Protein AF-A0A7D9LNY7-F1 (afdb_monomer)

Sequence (182 aa):
DESDDEINILSQSRLPKNRNQSEPPRHIIRSNEDKRRNYSAPRKQQADNDRNNNNNCFNERAQDSRRSPRVGQSRVAILGDSMLKQINARRIQQGMKHKIVVKTFPGAGIKKMNHYVKPTLLKAPNKLILHVGTNDLQGMTPDELLTHVQKLGESITRENGNIELVLSEIITRNDDKTLADK

Structure (mmCIF, N/CA/C/O backbone):
data_AF-A0A7D9LNY7-F1
#
_entry.id   AF-A0A7D9LNY7-F1
#
loop_
_atom_site.group_PDB
_atom_site.id
_atom_site.type_symbol
_atom_site.label_atom_id
_atom_site.label_alt_id
_atom_site.label_comp_id
_atom_site.label_asym_id
_atom_site.label_entity_id
_atom_site.label_seq_id
_atom_site.pdbx_PDB_ins_code
_atom_site.Cartn_x
_atom_site.Cartn_y
_atom_site.Cartn_z
_atom_site.occupancy
_atom_site.B_iso_or_equiv
_atom_site.auth_seq_id
_atom_site.auth_comp_id
_atom_site.auth_asym_id
_atom_site.auth_atom_id
_atom_site.pdbx_PDB_model_num
ATOM 1 N N . ASP A 1 1 ? 50.193 21.346 -34.697 1.00 37.47 1 ASP A N 1
ATOM 2 C CA . ASP A 1 1 ? 49.745 22.688 -35.098 1.00 37.47 1 ASP A CA 1
ATOM 3 C C . ASP A 1 1 ? 48.363 22.470 -35.705 1.00 37.47 1 ASP A C 1
ATOM 5 O O . ASP A 1 1 ? 48.270 21.930 -36.799 1.00 37.47 1 ASP A O 1
ATOM 9 N N . GLU A 1 2 ? 47.335 22.381 -34.856 1.00 41.22 2 GLU A N 1
ATOM 10 C CA . GLU A 1 2 ? 46.563 23.530 -34.320 1.00 41.22 2 GLU A CA 1
ATOM 11 C C . GLU A 1 2 ? 45.516 23.995 -35.360 1.00 41.22 2 GLU A C 1
ATOM 13 O O . GLU A 1 2 ? 45.887 24.302 -36.488 1.00 41.22 2 GLU A O 1
ATOM 18 N N . SER A 1 3 ? 44.201 24.023 -35.099 1.00 43.44 3 SER A N 1
ATOM 19 C CA . SER A 1 3 ? 43.433 23.734 -33.868 1.00 43.44 3 SER A CA 1
ATOM 20 C C . SER A 1 3 ? 41.992 23.307 -34.197 1.00 43.44 3 SER A C 1
ATOM 22 O O . SER A 1 3 ? 41.520 23.520 -35.315 1.00 43.44 3 SER A O 1
ATOM 24 N N . ASP A 1 4 ? 41.284 22.757 -33.208 1.00 46.44 4 ASP A N 1
ATOM 25 C CA . ASP A 1 4 ? 39.815 22.724 -33.170 1.00 46.44 4 ASP A CA 1
ATOM 26 C C . ASP A 1 4 ? 39.225 24.152 -33.103 1.00 46.44 4 ASP A C 1
ATOM 28 O O . ASP A 1 4 ? 39.915 25.063 -32.648 1.00 46.44 4 ASP A O 1
ATOM 32 N N . ASP A 1 5 ? 37.971 24.352 -33.544 1.00 49.88 5 ASP A N 1
ATOM 33 C CA . ASP A 1 5 ? 36.926 25.054 -32.763 1.00 49.88 5 ASP A CA 1
ATOM 34 C C . ASP A 1 5 ? 35.582 25.238 -33.514 1.00 49.88 5 ASP A C 1
ATOM 36 O O . ASP A 1 5 ? 35.454 25.148 -34.733 1.00 49.88 5 ASP A O 1
ATOM 40 N N . GLU A 1 6 ? 34.546 25.450 -32.710 1.00 41.78 6 GLU A N 1
ATOM 41 C CA . GLU A 1 6 ? 33.139 2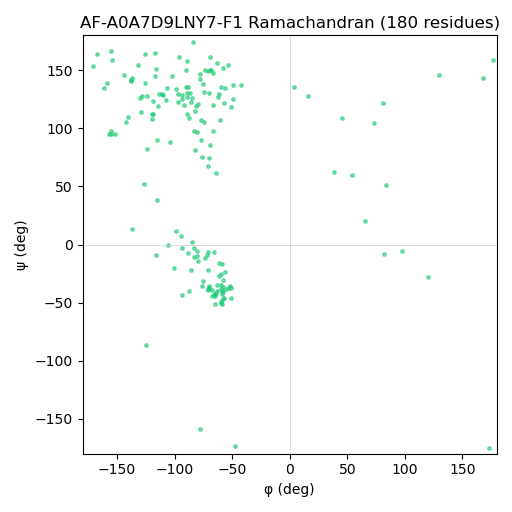5.094 -32.878 1.00 41.78 6 GLU A CA 1
ATOM 42 C C . GLU A 1 6 ? 32.163 26.090 -33.583 1.00 41.78 6 GLU A C 1
ATOM 44 O O . GLU A 1 6 ? 32.297 27.308 -33.530 1.00 41.78 6 GLU A O 1
ATOM 49 N N . ILE A 1 7 ? 31.054 25.513 -34.091 1.00 39.22 7 ILE A N 1
ATOM 50 C CA . ILE A 1 7 ? 29.633 25.957 -33.950 1.00 39.22 7 ILE A CA 1
ATOM 51 C C . ILE A 1 7 ? 29.079 27.201 -34.714 1.00 39.22 7 ILE A C 1
ATOM 53 O O . ILE A 1 7 ? 29.156 28.354 -34.309 1.00 39.22 7 ILE A O 1
ATOM 57 N N . ASN A 1 8 ? 28.305 26.881 -35.767 1.00 37.38 8 ASN A N 1
ATOM 58 C CA . ASN A 1 8 ? 26.858 27.158 -35.948 1.00 37.38 8 ASN A CA 1
ATOM 59 C C . ASN A 1 8 ? 26.254 28.553 -35.618 1.00 37.38 8 ASN A C 1
ATOM 61 O O . ASN A 1 8 ? 25.914 28.827 -34.468 1.00 37.38 8 ASN A O 1
ATOM 65 N N . ILE A 1 9 ? 25.859 29.310 -36.659 1.00 33.88 9 ILE A N 1
ATOM 66 C CA . ILE A 1 9 ? 24.715 30.251 -36.608 1.00 33.88 9 ILE A CA 1
ATOM 67 C C . ILE A 1 9 ? 23.934 30.241 -37.940 1.00 33.88 9 ILE A C 1
ATOM 69 O O . ILE A 1 9 ? 24.351 30.882 -38.904 1.00 33.88 9 ILE A O 1
ATOM 73 N N . LEU A 1 10 ? 22.746 29.616 -37.989 1.00 35.31 10 LEU A N 1
ATOM 74 C CA . LEU A 1 10 ? 21.728 29.963 -38.999 1.00 35.31 10 LEU A CA 1
ATOM 75 C C . LEU A 1 10 ? 20.281 29.634 -38.574 1.00 35.31 10 LEU A C 1
ATOM 77 O O . LEU A 1 10 ? 19.775 28.544 -38.824 1.00 35.31 10 LEU A O 1
ATOM 81 N N . SER A 1 11 ? 19.555 30.608 -38.018 1.00 36.19 11 SER A N 1
ATOM 82 C CA . SER A 1 11 ? 18.090 30.684 -38.180 1.00 36.19 11 SER A CA 1
ATOM 83 C C . SER A 1 11 ? 17.568 32.101 -37.914 1.00 36.19 11 SER A C 1
ATOM 85 O O . SER A 1 11 ? 18.043 32.815 -37.036 1.00 36.19 11 SER A O 1
ATOM 87 N N . GLN A 1 12 ? 16.616 32.536 -38.739 1.00 39.34 12 GLN A N 1
ATOM 88 C CA . GLN A 1 12 ? 16.134 33.918 -38.802 1.00 39.34 12 GLN A CA 1
ATOM 89 C C . GLN A 1 12 ? 15.017 34.163 -37.777 1.00 39.34 12 GLN A C 1
ATOM 91 O O . GLN A 1 12 ? 14.014 33.449 -37.786 1.00 39.34 12 GLN A O 1
ATOM 96 N N . SER A 1 13 ? 15.113 35.224 -36.971 1.00 35.88 13 SER A N 1
ATOM 97 C CA . SER A 1 13 ? 14.005 35.707 -36.136 1.00 35.88 13 SER A CA 1
ATOM 98 C C . SER A 1 13 ? 13.421 37.012 -36.696 1.00 35.88 13 SER A C 1
ATOM 100 O O . SER A 1 13 ? 14.120 37.995 -36.936 1.00 35.88 13 SER A O 1
ATOM 102 N N . ARG A 1 14 ? 12.105 37.023 -36.948 1.00 35.09 14 ARG A N 1
ATOM 103 C CA . ARG A 1 14 ? 11.374 38.208 -37.428 1.00 35.09 14 ARG A CA 1
ATOM 104 C C . ARG A 1 14 ? 10.944 39.078 -36.243 1.00 35.09 14 ARG A C 1
ATOM 106 O O . ARG A 1 14 ? 10.185 38.619 -35.395 1.00 35.09 14 ARG A O 1
ATOM 113 N N . LEU A 1 15 ? 11.358 40.344 -36.232 1.00 37.69 15 LEU A N 1
ATOM 114 C CA . LEU A 1 15 ? 10.901 41.361 -35.276 1.00 37.69 15 LEU A CA 1
ATOM 115 C C . LEU A 1 15 ? 9.630 42.083 -35.769 1.00 37.69 15 LEU A C 1
ATOM 117 O O . LEU A 1 15 ? 9.607 42.544 -36.913 1.00 37.69 15 LEU A O 1
ATOM 121 N N . PRO A 1 16 ? 8.616 42.299 -34.911 1.00 38.47 16 PRO A N 1
ATOM 122 C CA . PRO A 1 16 ? 7.636 43.375 -35.059 1.00 38.47 16 PRO A CA 1
ATOM 123 C C . PRO A 1 16 ? 8.004 44.628 -34.230 1.00 38.47 16 PRO A C 1
ATOM 125 O O . PRO A 1 16 ? 8.825 44.586 -33.315 1.00 38.47 16 PRO A O 1
ATOM 128 N N . LYS A 1 17 ? 7.417 45.779 -3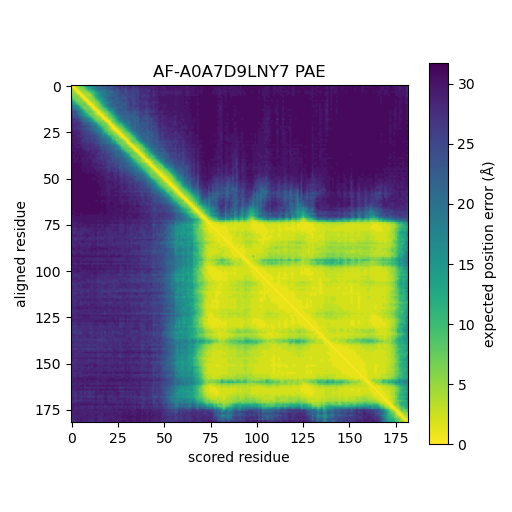4.586 1.00 39.28 17 LYS A N 1
ATOM 129 C CA . LYS A 1 17 ? 7.868 47.125 -34.176 1.00 39.28 17 LYS A CA 1
ATOM 130 C C . LYS A 1 17 ? 7.262 47.648 -32.858 1.00 39.28 17 LYS A C 1
ATOM 132 O O . LYS A 1 17 ? 6.050 47.769 -32.740 1.00 39.28 17 LYS A O 1
ATOM 137 N N . ASN A 1 18 ? 8.156 48.057 -31.954 1.00 36.31 18 ASN A N 1
ATOM 138 C CA . ASN A 1 18 ? 8.176 49.277 -31.118 1.00 36.31 18 ASN A CA 1
ATOM 139 C C . ASN A 1 18 ? 6.880 50.116 -30.940 1.00 36.31 18 ASN A C 1
ATOM 141 O O . ASN A 1 18 ? 6.355 50.658 -31.915 1.00 36.31 18 ASN A O 1
ATOM 145 N N . ARG A 1 19 ? 6.508 50.401 -29.675 1.00 32.88 19 ARG A N 1
ATOM 146 C CA . ARG A 1 19 ? 5.853 51.672 -29.292 1.00 32.88 19 ARG A CA 1
ATOM 147 C C . ARG A 1 19 ? 6.139 52.082 -27.831 1.00 32.88 19 ARG A C 1
ATOM 149 O O . ARG A 1 19 ? 5.426 51.674 -26.922 1.00 32.88 19 ARG A O 1
ATOM 156 N N . ASN A 1 20 ? 7.142 52.935 -27.621 1.00 34.41 20 ASN A N 1
ATOM 157 C CA . ASN A 1 20 ? 7.377 53.634 -26.344 1.00 34.41 20 ASN A CA 1
ATOM 158 C C . ASN A 1 20 ? 6.422 54.830 -26.143 1.00 34.41 20 ASN A C 1
ATOM 160 O O . ASN A 1 20 ? 6.210 55.596 -27.089 1.00 34.41 20 ASN A O 1
ATOM 164 N N . GLN A 1 21 ? 5.95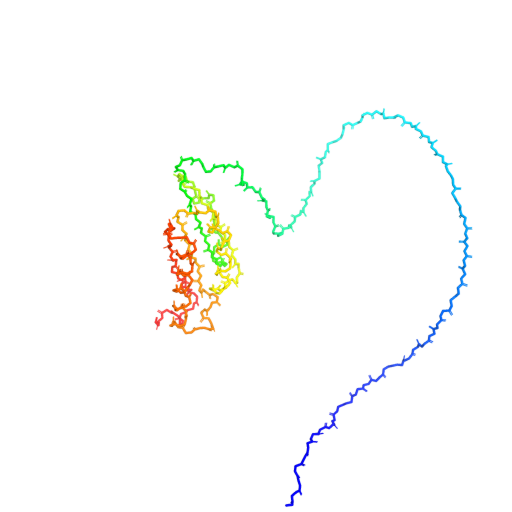6 55.054 -24.904 1.00 35.97 21 GLN A N 1
ATOM 165 C CA . GLN A 1 21 ? 5.735 56.387 -24.300 1.00 35.97 21 GLN A CA 1
ATOM 166 C C . GLN A 1 21 ? 5.412 56.299 -22.794 1.00 35.97 21 GLN A C 1
ATOM 168 O O . GLN A 1 21 ? 4.926 55.273 -22.325 1.00 35.97 21 GLN A O 1
ATOM 173 N N . SER A 1 22 ? 5.717 57.369 -22.050 1.00 37.47 22 SER A N 1
ATOM 174 C CA . SER A 1 22 ? 5.775 57.428 -20.577 1.00 37.47 22 SER A CA 1
ATOM 175 C C . SER A 1 22 ? 4.907 58.551 -19.953 1.00 37.47 22 SER A C 1
ATOM 177 O O . SER A 1 22 ? 4.469 59.459 -20.648 1.00 37.47 22 SER A O 1
ATOM 179 N N . GLU A 1 23 ? 4.683 58.422 -18.638 1.00 33.56 23 GLU A N 1
ATOM 180 C CA . GLU A 1 23 ? 3.866 59.136 -17.613 1.00 33.56 23 GLU A CA 1
ATOM 181 C C . GLU A 1 23 ? 3.901 60.706 -17.499 1.00 33.56 23 GLU A C 1
ATOM 183 O O . GLU A 1 23 ? 4.679 61.332 -18.216 1.00 33.56 23 GLU A O 1
ATOM 188 N N . PRO A 1 24 ? 3.258 61.380 -16.484 1.00 49.50 24 PRO A N 1
ATOM 189 C CA . PRO A 1 24 ? 1.943 61.112 -15.826 1.00 49.50 24 PRO A CA 1
ATOM 190 C C . PRO A 1 24 ? 0.817 62.222 -15.761 1.00 49.50 24 PRO A C 1
ATOM 192 O O . PRO A 1 24 ? -0.137 62.096 -16.524 1.00 49.50 24 PRO A O 1
ATOM 195 N N . PRO A 1 25 ? 0.724 63.174 -14.781 1.00 43.53 25 PRO A N 1
ATOM 196 C CA . PRO A 1 25 ? -0.191 63.062 -13.613 1.00 43.53 25 PRO A CA 1
ATOM 197 C C . PRO A 1 25 ? -1.309 64.135 -13.462 1.00 43.53 25 PRO A C 1
ATOM 199 O O . PRO A 1 25 ? -1.176 65.252 -13.962 1.00 43.53 25 PRO A O 1
ATOM 202 N N . ARG A 1 26 ? -2.332 63.873 -12.609 1.00 35.09 26 ARG A N 1
ATOM 203 C CA . ARG A 1 26 ? -3.093 64.907 -11.842 1.00 35.09 26 ARG A CA 1
ATOM 204 C C . ARG A 1 26 ? -3.876 64.363 -10.622 1.00 35.09 26 ARG A C 1
ATOM 206 O O . ARG A 1 26 ? -4.592 63.375 -10.731 1.00 35.09 26 ARG A O 1
ATOM 213 N N . HIS A 1 27 ? -3.779 65.057 -9.480 1.00 29.11 27 HIS A N 1
ATOM 214 C CA . HIS A 1 27 ? -4.519 64.794 -8.227 1.00 29.11 27 HIS A CA 1
ATOM 215 C C . HIS A 1 27 ? -5.857 65.554 -8.151 1.00 29.11 27 HIS A C 1
ATOM 217 O O . HIS A 1 27 ? -5.908 66.709 -8.570 1.00 29.11 27 HIS A O 1
ATOM 223 N N . ILE A 1 28 ? -6.862 64.992 -7.456 1.00 38.69 28 ILE A N 1
ATOM 224 C CA . ILE A 1 28 ? -7.899 65.751 -6.719 1.00 38.69 28 ILE A CA 1
ATOM 225 C C . ILE A 1 28 ? -8.149 65.077 -5.351 1.00 38.69 28 ILE A C 1
ATOM 227 O O . ILE A 1 28 ? -8.146 63.854 -5.244 1.00 38.69 28 ILE A O 1
ATOM 231 N N . ILE A 1 29 ? -8.339 65.892 -4.308 1.00 33.41 29 ILE A N 1
ATOM 232 C CA . ILE A 1 29 ? -8.575 65.520 -2.897 1.00 33.41 29 ILE A CA 1
ATOM 233 C C . ILE A 1 29 ? -9.980 65.998 -2.481 1.00 33.41 29 ILE A C 1
ATOM 235 O O . ILE A 1 29 ? -10.391 67.047 -2.981 1.00 33.41 29 ILE A O 1
ATOM 239 N N . ARG A 1 30 ? -10.626 65.297 -1.519 1.00 29.70 30 ARG A N 1
ATOM 240 C CA . ARG A 1 30 ? -11.747 65.674 -0.592 1.00 29.70 30 ARG A CA 1
ATOM 241 C C . ARG A 1 30 ? -12.887 64.635 -0.619 1.00 29.70 30 ARG A C 1
ATOM 243 O O . ARG A 1 30 ? -13.174 64.108 -1.683 1.00 29.70 30 ARG A O 1
ATOM 250 N N . SER A 1 31 ? -13.613 64.333 0.464 1.00 32.09 31 SER A N 1
ATOM 251 C CA . SER A 1 31 ? -13.425 64.547 1.920 1.00 32.09 31 SER A CA 1
ATOM 252 C C . SER A 1 31 ? -14.464 63.698 2.691 1.00 32.09 31 SER A C 1
ATOM 254 O O . SER A 1 31 ? -15.449 63.259 2.101 1.00 32.09 31 SER A O 1
ATOM 256 N N . ASN A 1 32 ? -14.268 63.477 3.996 1.00 32.38 32 ASN A N 1
ATOM 257 C CA . ASN A 1 32 ? -15.227 62.778 4.872 1.00 32.38 32 ASN A CA 1
ATOM 258 C C . ASN A 1 32 ? -16.520 63.598 5.093 1.00 32.38 32 ASN A C 1
ATOM 260 O O . ASN A 1 32 ? -16.436 64.821 5.115 1.00 32.38 32 ASN A O 1
ATOM 264 N N . GLU A 1 33 ? -17.673 62.944 5.315 1.00 33.00 33 GLU A N 1
ATOM 265 C CA . GLU A 1 33 ? -18.417 62.958 6.603 1.00 33.00 33 GLU A CA 1
ATOM 266 C C . GLU A 1 33 ? -19.855 62.385 6.538 1.00 33.00 33 GLU A C 1
ATOM 268 O O . GLU A 1 33 ? -20.602 62.535 5.574 1.00 33.00 33 GLU A O 1
ATOM 273 N N . ASP A 1 34 ? -20.193 61.712 7.638 1.00 36.97 34 ASP A N 1
ATOM 274 C CA . ASP A 1 34 ? -21.476 61.271 8.198 1.00 36.97 34 ASP A CA 1
ATOM 275 C C . ASP A 1 34 ? -22.835 61.462 7.488 1.00 36.97 34 ASP A C 1
ATOM 277 O O . ASP A 1 34 ? -23.306 62.568 7.207 1.00 36.97 34 ASP A O 1
ATOM 281 N N . LYS A 1 35 ? -23.617 60.366 7.529 1.00 39.06 35 LYS A N 1
ATOM 282 C CA . LYS A 1 35 ? -24.982 60.382 8.106 1.00 39.06 35 LYS A CA 1
ATOM 283 C C . LYS A 1 35 ? -25.449 59.003 8.590 1.00 39.06 35 LYS A C 1
ATOM 285 O O . LYS A 1 35 ? -26.012 58.205 7.846 1.00 39.06 35 LYS A O 1
ATOM 290 N N . ARG A 1 36 ? -25.300 58.764 9.897 1.00 34.91 36 ARG A N 1
ATOM 291 C CA . ARG A 1 36 ? -26.020 57.708 10.629 1.00 34.91 36 ARG A CA 1
ATOM 292 C C . ARG A 1 36 ? -27.534 57.951 10.579 1.00 34.91 36 ARG A C 1
ATOM 294 O O . ARG A 1 36 ? -27.983 59.012 11.007 1.00 34.91 36 ARG A O 1
ATOM 301 N N . ARG A 1 37 ? -28.328 56.941 10.203 1.00 34.91 37 ARG A N 1
ATOM 302 C CA . ARG A 1 37 ? -29.732 56.800 10.642 1.00 34.91 37 ARG A CA 1
ATOM 303 C C . ARG A 1 37 ? -30.059 55.336 10.927 1.00 34.91 37 ARG A C 1
ATOM 305 O O . ARG A 1 37 ? -30.151 54.526 10.012 1.00 34.91 37 ARG A O 1
ATOM 312 N N . ASN A 1 38 ? -30.246 55.023 12.207 1.00 36.06 38 ASN A N 1
ATOM 313 C CA . ASN A 1 38 ? -30.783 53.743 12.658 1.00 36.06 38 ASN A CA 1
ATOM 314 C C . ASN A 1 38 ? -32.269 53.659 12.290 1.00 36.06 38 ASN A C 1
ATOM 316 O O . ASN A 1 38 ? -33.018 54.561 12.660 1.00 36.06 38 ASN A O 1
ATOM 320 N N . TYR A 1 39 ? -32.706 52.561 11.671 1.00 35.22 39 TYR A N 1
ATOM 321 C CA . TYR A 1 39 ? -34.112 52.153 11.676 1.00 35.22 39 TYR A CA 1
ATOM 322 C C . TYR A 1 39 ? -34.241 50.644 11.911 1.00 35.22 39 TYR A C 1
ATOM 324 O O . TYR A 1 39 ? -33.389 49.853 11.511 1.00 35.22 39 TYR A O 1
ATOM 332 N N . SER A 1 40 ? -35.285 50.289 12.655 1.00 35.50 40 SER A N 1
ATOM 333 C CA . SER A 1 40 ? -35.441 49.023 13.372 1.00 35.50 40 SER A CA 1
ATOM 334 C C . SER A 1 40 ? -35.732 47.813 12.480 1.00 35.50 40 SER A C 1
ATOM 336 O O . SER A 1 40 ? -36.432 47.915 11.475 1.00 35.50 40 SER A O 1
ATOM 338 N N . ALA A 1 41 ? -35.291 46.631 12.919 1.00 38.97 41 ALA A N 1
ATOM 339 C CA . ALA A 1 41 ? -35.736 45.357 12.357 1.00 38.97 41 ALA A CA 1
ATOM 340 C C . ALA A 1 41 ? -37.199 45.050 12.731 1.00 38.97 41 ALA A C 1
ATOM 342 O O . ALA A 1 41 ? -37.642 45.369 13.838 1.00 38.97 41 ALA A O 1
ATOM 343 N N . PRO A 1 42 ? -37.921 44.331 11.857 1.00 36.03 42 PRO A N 1
ATOM 344 C CA . PRO A 1 42 ? -38.595 43.124 12.340 1.00 36.03 42 PRO A CA 1
ATOM 345 C C . PRO A 1 42 ? -38.378 41.891 11.440 1.00 36.03 42 PRO A C 1
ATOM 347 O O . PRO A 1 42 ? -38.135 41.985 10.239 1.00 36.03 42 PRO A O 1
ATOM 350 N N . ARG A 1 43 ? -38.488 40.707 12.059 1.00 37.59 43 ARG A N 1
ATOM 351 C CA . ARG A 1 43 ? -38.328 39.374 11.445 1.00 37.59 43 ARG A CA 1
ATOM 352 C C . ARG A 1 43 ? -39.137 39.186 10.151 1.00 37.59 43 ARG A C 1
ATOM 354 O O . ARG A 1 43 ? -40.349 39.390 10.149 1.00 37.59 43 ARG A O 1
ATOM 361 N N . LYS A 1 44 ? -38.513 38.564 9.145 1.00 38.66 44 LYS A N 1
ATOM 362 C CA . LYS A 1 44 ? -39.192 37.676 8.186 1.00 38.66 44 LYS A CA 1
ATOM 363 C C . LYS A 1 44 ? -38.451 36.343 8.109 1.00 38.66 44 LYS A C 1
ATOM 365 O O . LYS A 1 44 ? -37.242 36.317 7.921 1.00 38.66 44 LYS A O 1
ATOM 370 N N . GLN A 1 45 ? -39.191 35.252 8.285 1.00 44.94 45 GLN A N 1
ATOM 371 C CA . GLN A 1 45 ? -38.726 33.897 7.996 1.00 44.94 45 GLN A CA 1
ATOM 372 C C . GLN A 1 45 ? -38.841 33.675 6.486 1.00 44.94 45 GLN A C 1
ATOM 374 O O . GLN A 1 45 ? -39.949 33.762 5.959 1.00 44.94 45 GLN A O 1
ATOM 379 N N . GLN A 1 46 ? -37.742 33.370 5.801 1.00 37.56 46 GLN A N 1
ATOM 380 C CA . GLN A 1 46 ? -37.768 32.746 4.476 1.00 37.56 46 GLN A CA 1
ATOM 381 C C . GLN A 1 46 ? -36.692 31.660 4.436 1.00 37.56 46 GLN A C 1
ATOM 383 O O . GLN A 1 46 ? -35.662 31.786 5.092 1.00 37.56 46 GLN A O 1
ATOM 388 N N . ALA A 1 47 ? -37.012 30.545 3.781 1.00 35.25 47 ALA A N 1
ATOM 389 C CA . ALA A 1 47 ? -36.257 29.305 3.891 1.00 35.25 47 ALA A CA 1
ATOM 390 C C . ALA A 1 47 ? -35.123 29.234 2.863 1.00 35.25 47 ALA A C 1
ATOM 392 O O . ALA A 1 47 ? -35.365 29.403 1.666 1.00 35.25 47 ALA A O 1
ATOM 393 N N . ASP A 1 48 ? -33.920 28.906 3.330 1.00 33.44 48 ASP A N 1
ATOM 394 C CA . ASP A 1 48 ? -32.767 28.656 2.470 1.00 33.44 48 ASP A CA 1
ATOM 395 C C . ASP A 1 48 ? -32.987 27.391 1.629 1.00 33.44 48 ASP A C 1
ATOM 397 O O . ASP A 1 48 ? -33.146 26.287 2.152 1.00 33.44 48 ASP A O 1
ATOM 401 N N . ASN A 1 49 ? -32.965 27.551 0.306 1.00 42.44 49 ASN A N 1
ATOM 402 C CA . ASN A 1 49 ? -32.942 26.453 -0.663 1.00 42.44 49 ASN A CA 1
ATOM 403 C C . ASN A 1 49 ? -31.765 26.636 -1.634 1.00 42.44 49 ASN A C 1
ATOM 405 O O . ASN A 1 49 ? -31.913 26.591 -2.857 1.00 42.44 49 ASN A O 1
ATOM 409 N N . ASP A 1 50 ? -30.570 26.826 -1.072 1.00 40.06 50 ASP A N 1
ATOM 410 C CA . ASP A 1 50 ? -29.324 26.831 -1.834 1.00 40.06 50 ASP A CA 1
ATOM 411 C C . ASP A 1 50 ? -29.030 25.434 -2.400 1.00 40.06 50 ASP A C 1
ATOM 413 O O . ASP A 1 50 ? -28.442 24.562 -1.752 1.00 40.06 50 ASP A O 1
ATOM 417 N N . ARG A 1 51 ? -29.391 25.228 -3.673 1.00 43.06 51 ARG A N 1
ATOM 418 C CA . ARG A 1 51 ? -28.887 24.119 -4.496 1.00 43.06 51 ARG A CA 1
ATOM 419 C C . ARG A 1 51 ? -27.413 24.349 -4.835 1.00 43.06 51 ARG A C 1
ATOM 421 O O . ARG A 1 51 ? -27.054 24.680 -5.962 1.00 43.06 51 ARG A O 1
ATOM 428 N N . ASN A 1 52 ? -26.552 24.151 -3.844 1.00 38.50 52 ASN A N 1
ATOM 429 C CA . ASN A 1 52 ? -25.117 24.333 -3.985 1.00 38.50 52 ASN A CA 1
ATOM 430 C C . ASN A 1 52 ? -24.473 23.149 -4.738 1.00 38.50 52 ASN A C 1
ATOM 432 O O . ASN A 1 52 ? -24.062 22.151 -4.140 1.00 38.50 52 ASN A O 1
ATOM 436 N N . ASN A 1 53 ? -24.403 23.256 -6.068 1.00 52.12 53 ASN A N 1
ATOM 437 C CA . ASN A 1 53 ? -23.718 22.302 -6.941 1.00 52.12 53 ASN A CA 1
ATOM 438 C C . ASN A 1 53 ? -22.192 22.497 -6.882 1.00 52.12 53 ASN A C 1
ATOM 440 O O . ASN A 1 53 ? -21.586 23.053 -7.795 1.00 52.12 53 ASN A O 1
ATOM 444 N N . ASN A 1 54 ? -21.574 22.039 -5.793 1.00 42.78 54 ASN A N 1
ATOM 445 C CA . ASN A 1 54 ? -20.128 22.101 -5.596 1.00 42.78 54 ASN A CA 1
ATOM 446 C C . ASN A 1 54 ? -19.473 20.728 -5.805 1.00 42.78 54 ASN A C 1
ATOM 448 O O . ASN A 1 54 ? -19.249 19.963 -4.863 1.00 42.78 54 ASN A O 1
ATOM 452 N N . ASN A 1 55 ? -19.106 20.449 -7.057 1.00 57.88 55 ASN A N 1
ATOM 453 C CA . ASN A 1 55 ? -18.145 19.403 -7.399 1.00 57.88 55 ASN A CA 1
ATOM 454 C C . ASN A 1 55 ? -16.748 19.817 -6.920 1.00 57.88 55 ASN A C 1
ATOM 456 O O . ASN A 1 55 ? -15.970 20.369 -7.694 1.00 57.88 55 ASN A O 1
ATOM 460 N N . ASN A 1 56 ? -16.418 19.533 -5.656 1.00 44.78 56 ASN A N 1
ATOM 461 C CA . ASN A 1 56 ? -15.056 19.695 -5.156 1.00 44.78 56 ASN A CA 1
ATOM 462 C C . ASN A 1 56 ? -14.407 18.365 -4.766 1.00 44.78 56 ASN A C 1
ATOM 464 O O . ASN A 1 56 ? -14.839 17.645 -3.860 1.00 44.78 56 ASN A O 1
ATOM 468 N N . CYS A 1 57 ? -13.311 18.099 -5.474 1.00 48.91 57 CYS A N 1
ATOM 469 C CA . CYS A 1 57 ? -12.259 17.169 -5.105 1.00 48.91 57 CYS A CA 1
ATOM 470 C C . CYS A 1 57 ? -11.730 17.503 -3.693 1.00 48.91 57 CYS A C 1
ATOM 472 O O . CYS A 1 57 ? -11.800 18.650 -3.263 1.00 48.91 57 CYS A O 1
ATOM 474 N N . PHE A 1 58 ? -11.176 16.517 -2.981 1.00 41.22 58 PHE A N 1
ATOM 475 C CA . PHE A 1 58 ? -10.555 16.704 -1.656 1.00 41.22 58 PHE A CA 1
ATOM 476 C C . PHE A 1 58 ? -11.429 17.388 -0.591 1.00 41.22 58 PHE A C 1
ATOM 478 O O . PHE A 1 58 ? -11.039 18.366 0.042 1.00 41.22 58 PHE A O 1
ATOM 485 N N . ASN A 1 59 ? -12.578 16.786 -0.277 1.00 32.06 59 ASN A N 1
ATOM 486 C CA . ASN A 1 59 ? -13.211 17.030 1.017 1.00 32.06 59 ASN A CA 1
ATOM 487 C C . ASN A 1 59 ? -12.554 16.143 2.086 1.00 32.06 59 ASN A C 1
ATOM 489 O O . ASN A 1 59 ? -13.071 15.083 2.453 1.00 32.06 59 ASN A O 1
ATOM 493 N N . GLU A 1 60 ? -11.405 16.590 2.599 1.00 44.22 60 GLU A N 1
ATOM 494 C CA . GLU A 1 60 ? -10.805 16.048 3.819 1.00 44.22 60 GLU A CA 1
ATOM 495 C C . GLU A 1 60 ? -11.652 16.474 5.031 1.00 44.22 60 GLU A C 1
ATOM 497 O O . GLU A 1 60 ? -11.262 17.270 5.884 1.00 44.22 60 GLU A O 1
ATOM 502 N N . ARG A 1 61 ? -12.877 15.936 5.110 1.00 36.41 61 ARG A N 1
ATOM 503 C CA . ARG A 1 61 ? -13.688 16.032 6.319 1.00 36.41 61 ARG A CA 1
ATOM 504 C C . ARG A 1 61 ? -12.913 15.336 7.426 1.00 36.41 61 ARG A C 1
ATOM 506 O O . ARG A 1 61 ? -12.864 14.107 7.474 1.00 36.41 61 ARG A O 1
ATOM 513 N N . ALA A 1 62 ? -12.364 16.144 8.330 1.00 43.62 62 ALA A N 1
ATOM 514 C CA . ALA A 1 62 ? -11.774 15.750 9.603 1.00 43.62 62 ALA A CA 1
ATOM 515 C C . ALA A 1 62 ? -12.838 15.137 10.536 1.00 43.62 62 ALA A C 1
ATOM 517 O O . ALA A 1 62 ? -13.157 15.655 11.607 1.00 43.62 62 ALA A O 1
ATOM 518 N N . GLN A 1 63 ? -13.430 14.025 10.107 1.00 46.19 63 GLN A N 1
ATOM 519 C CA . GLN A 1 63 ? -14.364 13.247 10.889 1.00 46.19 63 GLN A CA 1
ATOM 520 C C . GLN A 1 63 ? -13.605 12.166 11.650 1.00 46.19 63 GLN A C 1
ATOM 522 O O . GLN A 1 63 ? -12.995 11.257 11.088 1.00 46.19 63 GLN A O 1
ATOM 527 N N . ASP A 1 64 ? -13.745 12.277 12.967 1.00 43.59 64 ASP A N 1
ATOM 528 C CA . ASP A 1 64 ? -13.482 11.233 13.948 1.00 43.59 64 ASP A CA 1
ATOM 529 C C . ASP A 1 64 ? -12.024 11.043 14.407 1.00 43.59 64 ASP A C 1
ATOM 531 O O . ASP A 1 64 ? -11.508 9.929 14.481 1.00 43.59 64 ASP A O 1
ATOM 535 N N . SER A 1 65 ? -11.397 12.152 14.817 1.00 47.06 65 SER A N 1
ATOM 536 C CA . SER A 1 65 ? -10.331 12.175 15.837 1.00 47.06 65 SER A CA 1
ATOM 537 C C . SER A 1 65 ? -10.867 12.245 17.281 1.00 47.06 65 SER A C 1
ATOM 539 O O . SER A 1 65 ? -10.080 12.336 18.216 1.00 47.06 65 SER A O 1
ATOM 541 N N . ARG A 1 66 ? -12.199 12.235 17.480 1.00 43.69 66 ARG A N 1
ATOM 542 C CA . ARG A 1 66 ? -12.849 12.453 18.790 1.00 43.69 66 ARG A CA 1
ATOM 543 C C . ARG A 1 66 ? -13.646 11.275 19.352 1.00 43.69 66 ARG A C 1
ATOM 545 O O . ARG A 1 66 ? -13.998 11.317 20.526 1.00 43.69 66 ARG A O 1
ATOM 552 N N . ARG A 1 67 ? -13.886 10.197 18.598 1.00 46.25 67 ARG A N 1
ATOM 553 C CA . ARG A 1 67 ? -14.198 8.904 19.220 1.00 46.25 67 ARG A CA 1
ATOM 554 C C . ARG A 1 67 ? -12.889 8.185 19.492 1.00 46.25 67 ARG A C 1
ATOM 556 O O . ARG A 1 67 ? -12.247 7.687 18.566 1.00 46.25 67 ARG A O 1
ATOM 563 N N . SER A 1 68 ? -12.546 8.101 20.778 1.00 48.16 68 SER A N 1
ATOM 564 C CA . SER A 1 68 ? -11.685 7.029 21.281 1.00 48.16 68 SER A CA 1
ATOM 565 C C . SER A 1 68 ? -12.123 5.709 20.628 1.00 48.16 68 SER A C 1
ATOM 567 O O . SER A 1 68 ? -13.339 5.495 20.488 1.00 48.16 68 SER A O 1
ATOM 569 N N . PRO A 1 69 ? -11.196 4.840 20.177 1.00 51.78 69 PRO A N 1
ATOM 570 C CA . PRO A 1 69 ? -11.563 3.505 19.733 1.00 51.78 69 PRO A CA 1
ATOM 571 C C . PRO A 1 69 ? -12.449 2.879 20.809 1.00 51.78 69 PRO A C 1
ATOM 573 O O . PRO A 1 69 ? -12.058 2.839 21.975 1.00 51.78 69 PRO A O 1
ATOM 576 N N . ARG A 1 70 ? -13.657 2.417 20.450 1.00 55.03 70 ARG A N 1
ATOM 577 C CA . ARG A 1 70 ? -14.445 1.631 21.407 1.00 55.03 70 ARG A CA 1
ATOM 578 C C . ARG A 1 70 ? -13.558 0.456 21.793 1.00 55.03 70 ARG A C 1
ATOM 580 O O . ARG A 1 70 ? -13.100 -0.249 20.895 1.00 55.03 70 ARG A O 1
ATOM 587 N N . VAL A 1 71 ? -13.268 0.306 23.082 1.00 50.88 71 VAL A N 1
ATOM 588 C CA . VAL A 1 71 ? -12.317 -0.694 23.581 1.00 50.88 71 VAL A CA 1
ATOM 589 C C . VAL A 1 71 ? -12.700 -2.061 22.996 1.00 50.88 71 VAL A C 1
ATOM 591 O O . VAL A 1 71 ? -13.830 -2.510 23.165 1.00 50.88 71 VAL A O 1
ATOM 594 N N . GLY A 1 72 ? -11.796 -2.659 22.211 1.00 62.38 72 GLY A N 1
ATOM 595 C CA . GLY A 1 72 ? -12.031 -3.910 21.472 1.00 62.38 72 GLY A CA 1
ATOM 596 C C . GLY A 1 72 ? -12.427 -3.799 19.984 1.00 62.38 72 GLY A C 1
ATOM 597 O O . GLY A 1 72 ? -12.495 -4.827 19.313 1.00 62.38 72 GLY A O 1
ATOM 598 N N . GLN A 1 73 ? -12.654 -2.611 19.408 1.00 75.00 73 GLN A N 1
ATOM 599 C CA . GLN A 1 73 ? -12.891 -2.477 17.958 1.00 75.00 73 GLN A CA 1
ATOM 600 C C . GLN A 1 73 ? -11.586 -2.486 17.154 1.00 75.00 73 GLN A C 1
ATOM 602 O O . GLN A 1 73 ? -10.953 -1.449 16.957 1.00 75.00 73 GLN A O 1
ATOM 607 N N . SER A 1 74 ? -11.235 -3.661 16.628 1.00 88.75 74 SER A N 1
ATOM 608 C CA . SER A 1 74 ? -10.112 -3.829 15.702 1.00 88.75 74 SER A CA 1
ATOM 609 C C . SER A 1 74 ? -10.285 -2.980 14.429 1.00 88.75 74 SER A C 1
ATOM 611 O O . SER A 1 74 ? -11.368 -2.902 13.838 1.00 88.75 74 SER A O 1
ATOM 613 N N . ARG A 1 75 ? -9.201 -2.321 14.015 1.00 93.25 75 ARG A N 1
ATOM 614 C CA . ARG A 1 75 ? -9.141 -1.393 12.883 1.00 93.25 75 ARG A CA 1
ATOM 615 C C . ARG A 1 75 ? -8.339 -1.999 11.735 1.00 93.25 75 ARG A C 1
ATOM 617 O O . ARG A 1 75 ? -7.188 -2.378 11.924 1.00 93.25 75 ARG A O 1
ATOM 624 N N . VAL A 1 76 ? -8.915 -1.994 10.538 1.00 96.06 76 VAL A N 1
ATOM 625 C CA . VAL A 1 76 ? -8.245 -2.412 9.299 1.00 96.06 76 VAL A CA 1
ATOM 626 C C . VAL A 1 76 ? -8.083 -1.197 8.393 1.00 96.06 76 VAL A C 1
ATOM 628 O O . VAL A 1 76 ? -9.039 -0.455 8.151 1.00 96.06 76 VAL A O 1
ATOM 631 N N . ALA A 1 77 ? -6.870 -0.978 7.898 1.00 97.06 77 ALA A N 1
ATOM 632 C CA . ALA A 1 77 ? -6.598 0.003 6.858 1.00 97.06 77 ALA A CA 1
ATOM 633 C C . ALA A 1 77 ? -6.312 -0.715 5.536 1.00 97.06 77 ALA A C 1
ATOM 635 O O . ALA A 1 77 ? -5.560 -1.683 5.525 1.00 97.06 77 ALA A O 1
ATOM 636 N N . ILE A 1 78 ? -6.900 -0.242 4.439 1.00 97.75 78 ILE A N 1
ATOM 637 C CA . ILE A 1 78 ? -6.641 -0.736 3.083 1.00 97.75 78 ILE A CA 1
ATOM 638 C C . ILE A 1 78 ? -6.079 0.437 2.285 1.00 97.75 78 ILE A C 1
ATOM 640 O O . ILE A 1 78 ? -6.776 1.432 2.081 1.00 97.75 78 ILE A O 1
ATOM 644 N N . LEU A 1 79 ? -4.809 0.362 1.905 1.00 97.69 79 LEU A N 1
ATOM 645 C CA . LEU A 1 79 ? -4.083 1.412 1.195 1.00 97.69 79 LEU A CA 1
ATOM 646 C C . LEU A 1 79 ? -3.662 0.917 -0.181 1.00 97.69 79 LEU A C 1
ATOM 648 O O . LEU A 1 79 ? -3.307 -0.246 -0.341 1.00 97.69 79 LEU A O 1
ATOM 652 N N . GLY A 1 80 ? -3.663 1.801 -1.169 1.00 97.19 80 GLY A N 1
ATOM 653 C CA . GLY A 1 80 ? -3.202 1.420 -2.492 1.00 97.19 80 GLY A CA 1
ATOM 654 C C . GLY A 1 80 ? -3.412 2.474 -3.556 1.00 97.19 80 GLY A C 1
ATOM 655 O O . GLY A 1 80 ? -3.820 3.601 -3.265 1.00 97.19 80 GLY A O 1
ATOM 656 N N . ASP A 1 81 ? -3.094 2.095 -4.786 1.00 95.38 81 ASP A N 1
ATOM 657 C CA . ASP A 1 81 ? -3.195 2.956 -5.959 1.00 95.38 81 ASP A CA 1
ATOM 658 C C . ASP A 1 81 ? -4.646 3.102 -6.481 1.00 95.38 81 ASP A C 1
ATOM 660 O O . ASP A 1 81 ? -5.626 2.917 -5.752 1.00 95.38 81 ASP A O 1
ATOM 664 N N . SER A 1 82 ? -4.803 3.484 -7.752 1.00 95.69 82 SER A N 1
ATOM 665 C CA . SER A 1 82 ? -6.092 3.625 -8.438 1.00 95.69 82 SER A CA 1
ATOM 666 C C . SER A 1 82 ? -6.968 2.367 -8.438 1.00 95.69 82 SER A C 1
ATOM 668 O O . SER A 1 82 ? -8.188 2.519 -8.534 1.00 95.69 82 SER A O 1
ATOM 670 N N . MET A 1 83 ? -6.411 1.162 -8.280 1.00 94.06 83 MET A N 1
ATOM 671 C CA . MET A 1 83 ? -7.182 -0.089 -8.245 1.00 94.06 83 MET A CA 1
ATOM 672 C C . MET A 1 83 ? -8.180 -0.128 -7.078 1.00 94.06 83 MET A C 1
ATOM 674 O O . MET A 1 83 ? -9.260 -0.705 -7.197 1.00 94.06 83 MET A O 1
ATOM 678 N N . LEU A 1 84 ? -7.904 0.585 -5.978 1.00 95.19 84 LEU A N 1
ATOM 679 C CA . LEU A 1 84 ? -8.831 0.662 -4.843 1.00 95.19 84 LEU A CA 1
ATOM 680 C C . LEU A 1 84 ? -9.979 1.671 -5.031 1.00 95.19 84 LEU A C 1
ATOM 682 O O . LEU A 1 84 ? -10.857 1.749 -4.173 1.00 95.19 84 LEU A O 1
ATOM 686 N N . LYS A 1 85 ? -10.005 2.462 -6.116 1.00 94.38 85 LYS A N 1
ATOM 687 C CA . LYS A 1 85 ? -10.938 3.599 -6.288 1.00 94.38 85 LYS A CA 1
ATOM 688 C C . LYS A 1 85 ? -12.419 3.205 -6.214 1.00 94.38 85 LYS A C 1
ATOM 690 O O . LYS A 1 85 ? -13.242 4.015 -5.795 1.00 94.38 85 LYS A O 1
ATOM 695 N N . GLN A 1 86 ? -12.764 1.984 -6.624 1.00 93.69 86 GLN A N 1
ATOM 696 C CA . GLN A 1 86 ? -14.146 1.483 -6.616 1.00 93.69 86 GLN A CA 1
ATOM 697 C C . GLN A 1 86 ? -14.506 0.698 -5.339 1.00 93.69 86 GLN A C 1
ATOM 699 O O . GLN A 1 86 ? -15.656 0.287 -5.163 1.00 93.69 86 GLN A O 1
ATOM 704 N N . ILE A 1 87 ? -13.557 0.503 -4.416 1.00 94.00 87 ILE A N 1
ATOM 705 C CA . ILE A 1 87 ? -13.768 -0.292 -3.205 1.00 94.00 87 ILE A CA 1
ATOM 706 C C . ILE A 1 87 ? -14.572 0.505 -2.175 1.00 94.00 87 ILE A C 1
ATOM 708 O O . ILE A 1 87 ? -14.085 1.414 -1.502 1.00 94.00 87 ILE A O 1
ATOM 712 N N . ASN A 1 88 ? -15.835 0.120 -2.006 1.00 93.62 88 ASN A N 1
ATOM 713 C CA . ASN A 1 88 ? -16.732 0.757 -1.053 1.00 93.62 88 ASN A CA 1
ATOM 714 C C . ASN A 1 88 ? -16.536 0.186 0.364 1.00 93.62 88 ASN A C 1
ATOM 716 O O . ASN A 1 88 ? -17.132 -0.829 0.730 1.00 93.62 88 ASN A O 1
ATOM 720 N N . ALA A 1 89 ? -15.748 0.889 1.183 1.00 92.88 89 ALA A N 1
ATOM 721 C CA . ALA A 1 89 ? -15.472 0.529 2.577 1.00 92.88 89 ALA A CA 1
ATOM 722 C C . ALA A 1 89 ? -16.740 0.251 3.408 1.00 92.88 89 ALA A C 1
ATOM 724 O O . ALA A 1 89 ? -16.751 -0.673 4.215 1.00 92.88 89 ALA A O 1
ATOM 725 N N . ARG A 1 90 ? -17.830 1.010 3.194 1.00 91.75 90 ARG A N 1
ATOM 726 C CA . ARG A 1 90 ? -19.099 0.817 3.919 1.00 91.75 90 ARG A CA 1
ATOM 727 C C . ARG A 1 90 ? -19.773 -0.500 3.541 1.00 91.75 90 ARG A C 1
ATOM 729 O O . ARG A 1 90 ? -20.318 -1.139 4.432 1.00 91.75 90 ARG A O 1
ATOM 736 N N . ARG A 1 91 ? -19.736 -0.899 2.263 1.00 93.50 91 ARG A N 1
ATOM 737 C CA . ARG A 1 91 ? -20.265 -2.199 1.810 1.00 93.50 91 ARG A CA 1
ATOM 738 C C . ARG A 1 91 ? -19.460 -3.356 2.392 1.00 93.50 91 ARG A C 1
ATOM 740 O O . ARG A 1 91 ? -20.057 -4.293 2.893 1.00 93.50 91 ARG A O 1
ATOM 747 N N . ILE A 1 92 ? -18.130 -3.258 2.402 1.00 91.81 92 ILE A N 1
ATOM 748 C CA . ILE A 1 92 ? -17.280 -4.290 3.018 1.00 91.81 92 ILE A CA 1
ATOM 749 C C . ILE A 1 92 ? -17.538 -4.376 4.529 1.00 91.81 92 ILE A C 1
ATOM 751 O O . ILE A 1 92 ? -17.654 -5.465 5.070 1.00 91.81 92 ILE A O 1
ATOM 755 N N . GLN A 1 93 ? -17.685 -3.245 5.226 1.00 92.69 93 GLN A N 1
ATOM 756 C CA . GLN A 1 93 ? -17.909 -3.238 6.677 1.00 92.69 93 GLN A CA 1
ATOM 757 C C . GLN A 1 93 ? -19.311 -3.728 7.108 1.00 92.69 93 GLN A C 1
ATOM 759 O O . GLN A 1 93 ? -19.551 -3.900 8.304 1.00 92.69 93 GLN A O 1
ATOM 764 N N . GLN A 1 94 ? -20.260 -3.939 6.187 1.00 91.81 94 GLN A N 1
ATOM 765 C CA . GLN A 1 94 ? -21.580 -4.483 6.531 1.00 91.81 94 GLN A CA 1
ATOM 766 C C . GLN A 1 94 ? -21.434 -5.897 7.117 1.00 91.81 94 GLN A C 1
ATOM 768 O O . GLN A 1 94 ? -20.792 -6.760 6.535 1.00 91.81 94 GLN A O 1
ATOM 773 N N . GLY A 1 95 ? -22.009 -6.121 8.303 1.00 85.62 95 GLY A N 1
ATOM 774 C CA . GLY A 1 95 ? -21.909 -7.395 9.028 1.00 85.62 95 GLY A CA 1
ATOM 775 C C . GLY A 1 95 ? -20.620 -7.599 9.839 1.00 85.62 95 GLY A C 1
ATOM 776 O O . GLY A 1 95 ? -20.560 -8.532 10.635 1.00 85.62 95 GLY A O 1
ATOM 777 N N . MET A 1 96 ? -19.613 -6.724 9.722 1.00 87.44 96 MET A N 1
ATOM 778 C CA . MET A 1 96 ? -18.342 -6.863 10.446 1.00 87.44 96 MET A CA 1
ATOM 779 C C . MET A 1 96 ? -18.219 -5.934 11.661 1.00 87.44 96 MET A C 1
ATOM 781 O O . MET A 1 96 ? -18.648 -4.782 11.644 1.00 87.44 96 MET A O 1
ATOM 785 N N . LYS A 1 97 ? -17.555 -6.421 12.721 1.00 88.44 97 LYS A N 1
ATOM 786 C CA . LYS A 1 97 ? -17.256 -5.638 13.941 1.00 88.44 97 LYS A CA 1
ATOM 787 C C . LYS A 1 97 ? -16.054 -4.687 13.789 1.00 88.44 97 LYS A C 1
ATOM 789 O O . LYS A 1 97 ? -15.867 -3.806 14.632 1.00 88.44 97 LYS A O 1
ATOM 794 N N . HIS A 1 98 ? -15.255 -4.862 12.735 1.00 90.00 98 HIS A N 1
ATOM 795 C CA . HIS A 1 98 ? -14.036 -4.095 12.463 1.00 90.00 98 HIS A CA 1
ATOM 796 C C . HIS A 1 98 ? -14.337 -2.702 11.887 1.00 90.00 98 HIS A C 1
ATOM 798 O O . HIS A 1 98 ? -15.281 -2.537 11.116 1.00 90.00 98 HIS A O 1
ATOM 804 N N . LYS A 1 99 ? -13.505 -1.700 12.205 1.00 93.50 99 LYS A N 1
ATOM 805 C CA . LYS A 1 99 ? -13.539 -0.381 11.542 1.00 93.50 99 LYS A CA 1
ATOM 806 C C . LYS A 1 99 ? -12.625 -0.418 10.318 1.00 93.50 99 LYS A C 1
ATOM 808 O O . LYS A 1 99 ? -11.408 -0.500 10.481 1.00 93.50 99 LYS A O 1
ATOM 813 N N . ILE A 1 100 ? -13.195 -0.337 9.117 1.00 95.38 100 ILE A N 1
ATOM 814 C CA . ILE A 1 100 ? -12.451 -0.367 7.851 1.00 95.38 100 ILE A CA 1
ATOM 815 C C . ILE A 1 100 ? -12.248 1.052 7.330 1.00 95.38 100 ILE A C 1
ATOM 817 O O . ILE A 1 100 ? -13.176 1.860 7.290 1.00 95.38 100 ILE A O 1
ATOM 821 N N . VAL A 1 101 ? -11.023 1.355 6.904 1.00 95.62 101 VAL A N 1
ATOM 822 C CA . VAL A 1 101 ? -10.684 2.605 6.219 1.00 95.62 101 VAL A CA 1
ATOM 823 C C . VAL A 1 101 ? -9.931 2.281 4.938 1.00 95.62 101 VAL A C 1
ATOM 825 O O . VAL A 1 101 ? -8.803 1.802 4.997 1.00 95.62 101 VAL A O 1
ATOM 828 N N . VAL A 1 102 ? -10.543 2.579 3.794 1.00 97.00 102 VAL A N 1
ATOM 829 C CA . VAL A 1 102 ? -9.888 2.521 2.480 1.00 97.00 102 VAL A CA 1
ATOM 830 C C . VAL A 1 102 ? -9.274 3.890 2.179 1.00 97.00 102 VAL A C 1
ATOM 832 O O . VAL A 1 102 ? -9.916 4.917 2.413 1.00 97.00 102 VAL A O 1
ATOM 835 N N . LYS A 1 103 ? -8.039 3.914 1.675 1.00 97.06 103 LYS A N 1
ATOM 836 C CA . LYS A 1 103 ? -7.361 5.104 1.147 1.00 97.06 103 LYS A CA 1
ATOM 837 C C . LYS A 1 103 ? -6.774 4.791 -0.227 1.00 97.06 103 LYS A C 1
ATOM 839 O O . LYS A 1 103 ? -5.990 3.858 -0.371 1.00 97.06 103 LYS A O 1
ATOM 844 N N . THR A 1 104 ? -7.132 5.606 -1.208 1.00 97.38 104 THR A N 1
ATOM 845 C CA . THR A 1 104 ? -6.736 5.456 -2.612 1.00 97.38 104 THR A CA 1
ATOM 846 C C . THR A 1 104 ? -5.785 6.589 -2.981 1.00 97.38 104 THR A C 1
ATOM 848 O O . THR A 1 104 ? -6.113 7.755 -2.765 1.00 97.38 104 THR A O 1
ATOM 851 N N . PHE A 1 105 ? -4.639 6.260 -3.572 1.00 97.12 105 PHE A N 1
ATOM 852 C CA . PHE A 1 105 ? -3.626 7.208 -4.036 1.00 97.12 105 PHE A CA 1
ATOM 853 C C . PHE A 1 105 ? -3.359 6.972 -5.535 1.00 97.12 105 PHE A C 1
ATOM 855 O O . PHE A 1 105 ? -2.434 6.242 -5.888 1.00 97.12 105 PHE A O 1
ATOM 862 N N . PRO A 1 106 ? -4.185 7.518 -6.448 1.00 95.88 106 PRO A N 1
ATOM 863 C CA . PRO A 1 106 ? -4.049 7.273 -7.887 1.00 95.88 106 PRO A CA 1
ATOM 864 C C . PRO A 1 106 ? -2.654 7.642 -8.416 1.00 95.88 106 PRO A C 1
ATOM 866 O O . PRO A 1 106 ? -2.123 8.698 -8.073 1.00 95.88 106 PRO A O 1
ATOM 869 N N . GLY A 1 107 ? -2.049 6.776 -9.239 1.00 95.06 107 GLY A N 1
ATOM 870 C CA . GLY A 1 107 ? -0.685 6.980 -9.756 1.00 95.06 107 GLY A CA 1
ATOM 871 C C . GLY A 1 107 ? 0.423 6.941 -8.686 1.00 95.06 107 GLY A C 1
ATOM 872 O O . GLY A 1 107 ? 1.512 7.502 -8.883 1.00 95.06 107 GLY A O 1
ATOM 873 N N . ALA A 1 108 ? 0.153 6.338 -7.523 1.00 96.38 108 ALA A N 1
ATOM 874 C CA . ALA A 1 108 ? 1.167 6.053 -6.518 1.00 96.38 108 ALA A CA 1
ATOM 875 C C . ALA A 1 108 ? 1.914 4.757 -6.852 1.00 96.38 108 ALA A C 1
ATOM 877 O O . ALA A 1 108 ? 1.339 3.671 -6.803 1.00 96.38 108 ALA A O 1
ATOM 878 N N . GLY A 1 109 ? 3.207 4.884 -7.144 1.00 95.25 109 GLY A N 1
ATOM 879 C CA . GLY A 1 109 ? 4.143 3.763 -7.086 1.00 95.25 109 GLY A CA 1
ATOM 880 C C . GLY A 1 109 ? 4.679 3.523 -5.670 1.00 95.25 109 GLY A C 1
ATOM 881 O O . GLY A 1 109 ? 4.443 4.332 -4.758 1.00 95.25 109 GLY A O 1
ATOM 882 N N . ILE A 1 110 ? 5.444 2.446 -5.488 1.00 96.56 110 ILE A N 1
ATOM 883 C CA . ILE A 1 110 ? 5.971 1.969 -4.193 1.00 96.56 110 ILE A CA 1
ATOM 884 C C . ILE A 1 110 ? 6.680 3.091 -3.415 1.00 96.56 110 ILE A C 1
ATOM 886 O O . ILE A 1 110 ? 6.395 3.316 -2.235 1.00 96.56 110 ILE A O 1
ATOM 890 N N . LYS A 1 111 ? 7.538 3.875 -4.086 1.00 95.06 111 LYS A N 1
ATOM 891 C CA . LYS A 1 111 ? 8.281 4.986 -3.458 1.00 95.06 111 LYS A CA 1
ATOM 892 C C . LYS A 1 111 ? 7.357 6.041 -2.839 1.00 95.06 111 LYS A C 1
ATOM 894 O O . LYS A 1 1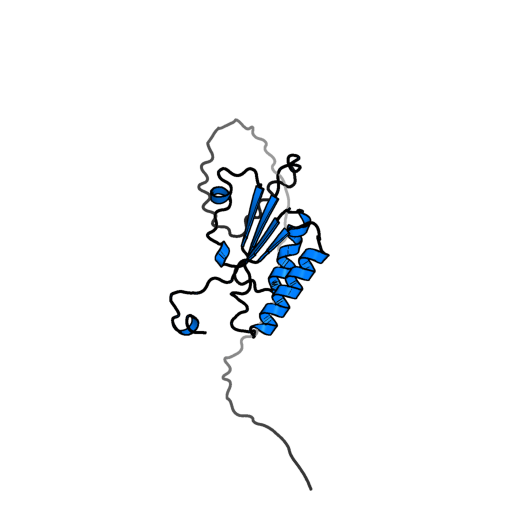11 ? 7.606 6.491 -1.725 1.00 95.06 111 LYS A O 1
ATOM 899 N N . LYS A 1 112 ? 6.271 6.422 -3.528 1.00 96.62 112 LYS A N 1
ATOM 900 C CA . LYS A 1 112 ? 5.282 7.382 -2.997 1.00 96.62 112 LYS A CA 1
ATOM 901 C C . LYS A 1 112 ? 4.475 6.763 -1.852 1.00 96.62 112 LYS A C 1
ATOM 903 O O . LYS A 1 112 ? 4.197 7.436 -0.860 1.00 96.62 112 LYS A O 1
ATOM 908 N N . MET A 1 113 ? 4.152 5.473 -1.958 1.00 97.44 113 MET A N 1
ATOM 909 C CA . MET A 1 113 ? 3.399 4.740 -0.939 1.00 97.44 113 MET A CA 1
ATOM 910 C C . MET A 1 113 ? 4.104 4.733 0.428 1.00 97.44 113 MET A C 1
ATOM 912 O O . MET A 1 113 ? 3.435 4.885 1.451 1.00 97.44 113 MET A O 1
ATOM 916 N N . ASN A 1 114 ? 5.443 4.695 0.455 1.00 96.38 114 ASN A N 1
ATOM 917 C CA . ASN A 1 114 ? 6.234 4.818 1.690 1.00 96.38 114 ASN A CA 1
ATOM 918 C C . ASN A 1 114 ? 6.010 6.144 2.450 1.00 96.38 114 ASN A C 1
ATOM 920 O O . ASN A 1 114 ? 6.171 6.213 3.666 1.00 96.38 114 ASN A O 1
ATOM 924 N N . HIS A 1 115 ? 5.601 7.213 1.761 1.00 96.56 115 HIS A N 1
ATOM 925 C CA . HIS A 1 115 ? 5.213 8.470 2.407 1.00 96.56 115 HIS A CA 1
ATOM 926 C C . HIS A 1 115 ? 3.726 8.471 2.796 1.00 96.56 115 HIS A C 1
ATOM 928 O O . HIS A 1 115 ? 3.367 8.912 3.888 1.00 96.56 115 HIS A O 1
ATOM 934 N N . TYR A 1 116 ? 2.852 7.936 1.937 1.00 97.06 116 TYR A N 1
ATOM 935 C CA . TYR A 1 116 ? 1.400 7.910 2.162 1.00 97.06 116 TYR A CA 1
ATOM 936 C C . TYR A 1 116 ? 0.941 6.941 3.263 1.00 97.06 116 TYR A C 1
ATOM 938 O O . TYR A 1 116 ? -0.138 7.121 3.842 1.00 97.06 116 TYR A O 1
ATOM 946 N N . VAL A 1 117 ? 1.753 5.933 3.592 1.00 96.56 117 VAL A N 1
ATOM 947 C CA . VAL A 1 117 ? 1.449 4.983 4.665 1.00 96.56 117 VAL A CA 1
ATOM 948 C C . VAL A 1 117 ? 1.545 5.625 6.056 1.00 96.56 117 VAL A C 1
ATOM 950 O O . VAL A 1 117 ? 0.675 5.375 6.893 1.00 96.56 117 VAL A O 1
ATOM 953 N N . LYS A 1 118 ? 2.500 6.537 6.294 1.00 95.75 118 LYS A N 1
ATOM 954 C CA . LYS A 1 118 ? 2.824 7.067 7.638 1.00 95.75 118 LYS A CA 1
ATOM 955 C C . LYS A 1 118 ? 1.637 7.716 8.376 1.00 95.75 118 LYS A C 1
ATOM 957 O O . LYS A 1 118 ? 1.362 7.321 9.510 1.00 95.75 118 LYS A O 1
ATOM 962 N N . PRO A 1 119 ? 0.809 8.589 7.755 1.00 95.81 119 PRO A N 1
ATOM 963 C CA . PRO A 1 119 ? -0.398 9.141 8.395 1.00 95.81 119 PRO A CA 1
ATOM 964 C C . PRO A 1 119 ? -1.500 8.104 8.688 1.00 95.81 119 PRO A C 1
ATOM 966 O O . PRO A 1 119 ? -2.548 8.431 9.254 1.00 95.81 119 PRO A O 1
ATOM 969 N N . THR A 1 120 ? -1.326 6.862 8.233 1.00 95.69 120 THR A N 1
ATOM 970 C CA . THR A 1 120 ? -2.155 5.706 8.594 1.00 95.69 120 THR A CA 1
ATOM 971 C C . THR A 1 120 ? -1.548 4.946 9.767 1.00 95.69 120 THR A C 1
ATOM 973 O O . THR A 1 120 ? -2.293 4.620 10.686 1.00 95.69 120 THR A O 1
ATOM 976 N N . LEU A 1 121 ? -0.227 4.728 9.777 1.00 94.94 121 LEU A N 1
ATOM 977 C CA . LEU A 1 121 ? 0.498 4.066 10.873 1.00 94.94 121 LEU A CA 1
ATOM 978 C C . LEU A 1 121 ? 0.336 4.821 12.201 1.00 94.94 121 LEU A C 1
ATOM 980 O O . LEU A 1 121 ? 0.049 4.199 13.221 1.00 94.94 121 LEU A O 1
ATOM 984 N N . LEU A 1 122 ? 0.343 6.161 12.160 1.00 93.38 122 LEU A N 1
ATOM 985 C CA . LEU A 1 122 ? 0.015 7.033 13.304 1.00 93.38 122 LEU A CA 1
ATOM 986 C C . LEU A 1 122 ? -1.396 6.812 13.888 1.00 93.38 122 LEU A C 1
ATOM 988 O O . LEU A 1 122 ? -1.682 7.255 14.996 1.00 93.38 122 LEU A O 1
ATOM 992 N N . LYS A 1 123 ? -2.304 6.148 13.158 1.00 92.12 123 LYS A N 1
ATOM 993 C CA . LYS A 1 123 ? -3.658 5.791 13.627 1.00 92.12 123 LYS A CA 1
ATOM 994 C C . LYS A 1 123 ? -3.750 4.340 14.122 1.00 92.12 123 LYS A C 1
ATOM 996 O O . LYS A 1 123 ? -4.872 3.860 14.295 1.00 92.12 12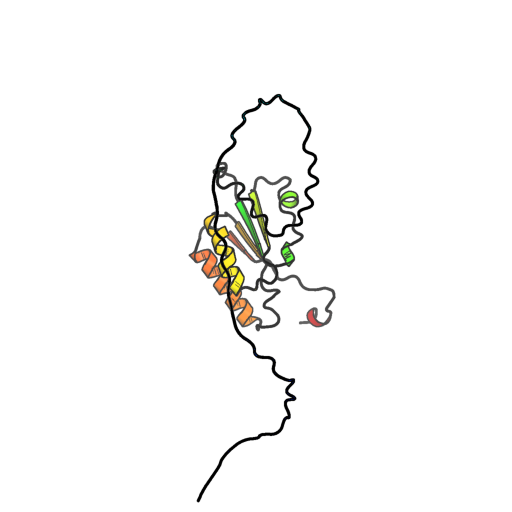3 LYS A O 1
ATOM 1001 N N . ALA A 1 124 ? -2.602 3.674 14.293 1.00 92.44 124 ALA A N 1
ATOM 1002 C CA . ALA A 1 124 ? -2.413 2.325 14.831 1.00 92.44 124 ALA A CA 1
ATOM 1003 C C . ALA A 1 124 ? -3.492 1.309 14.386 1.00 92.44 124 ALA A C 1
ATOM 1005 O O . ALA A 1 124 ? -4.264 0.820 15.213 1.00 92.44 124 ALA A O 1
ATOM 1006 N N . PRO A 1 125 ? -3.622 1.021 13.074 1.00 95.06 125 PRO A N 1
ATOM 1007 C CA . PRO A 1 125 ? -4.484 -0.061 12.613 1.00 95.06 125 PRO A CA 1
ATOM 1008 C C . PRO A 1 125 ? -3.916 -1.413 13.067 1.00 95.06 125 PRO A C 1
ATOM 1010 O O . PRO A 1 125 ? -2.707 -1.584 13.125 1.00 95.06 125 PRO A O 1
ATOM 1013 N N . ASN A 1 126 ? -4.777 -2.389 13.350 1.00 95.19 126 ASN A N 1
ATOM 1014 C CA . ASN A 1 126 ? -4.349 -3.745 13.709 1.00 95.19 126 ASN A CA 1
ATOM 1015 C C . ASN A 1 126 ? -3.889 -4.543 12.484 1.00 95.19 126 ASN A C 1
ATOM 1017 O O . ASN A 1 126 ? -2.955 -5.329 12.581 1.00 95.19 126 ASN A O 1
ATOM 1021 N N . LYS A 1 127 ? -4.548 -4.329 11.337 1.00 96.00 127 LYS A N 1
ATOM 1022 C CA . LYS A 1 127 ? -4.140 -4.882 10.042 1.00 96.00 127 LYS A CA 1
ATOM 1023 C C . LYS A 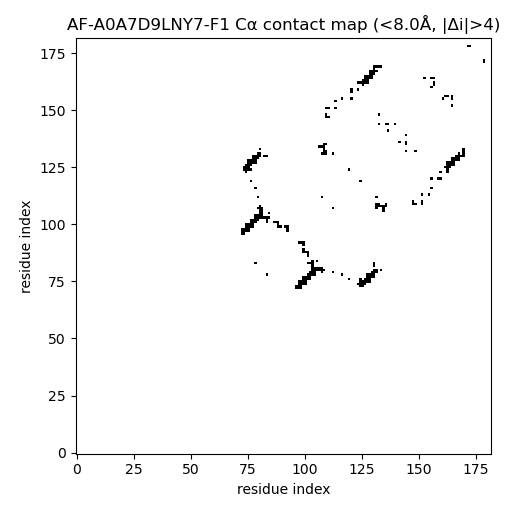1 127 ? -3.994 -3.761 9.014 1.00 96.00 127 LYS A C 1
ATOM 1025 O O . LYS A 1 127 ? -4.845 -2.863 8.951 1.00 96.00 127 LYS A O 1
ATOM 1030 N N . LEU A 1 128 ? -2.961 -3.839 8.185 1.00 97.56 128 LEU A N 1
ATOM 1031 C CA . LEU A 1 128 ? -2.747 -2.977 7.027 1.00 97.56 128 LEU A CA 1
ATOM 1032 C C . LEU A 1 128 ? -2.698 -3.847 5.770 1.00 97.56 128 LEU A C 1
ATOM 1034 O O . LEU A 1 128 ? -1.758 -4.607 5.585 1.00 97.56 128 LEU A O 1
ATOM 1038 N N . ILE A 1 129 ? -3.699 -3.710 4.905 1.00 97.62 129 ILE A N 1
ATOM 1039 C CA . ILE A 1 129 ? -3.725 -4.322 3.576 1.00 97.62 129 ILE A CA 1
ATOM 1040 C C . ILE A 1 129 ? -3.180 -3.294 2.583 1.00 97.62 129 ILE A C 1
ATOM 1042 O O . ILE A 1 129 ? -3.647 -2.152 2.569 1.00 97.62 129 ILE A O 1
ATOM 1046 N N . LEU A 1 130 ? -2.207 -3.684 1.763 1.00 97.31 130 LEU A N 1
ATOM 1047 C CA . LEU A 1 130 ? -1.537 -2.803 0.813 1.00 97.31 130 LEU A CA 1
ATOM 1048 C C . LEU A 1 130 ? -1.629 -3.344 -0.618 1.00 97.31 130 LEU A C 1
ATOM 1050 O O . LEU A 1 130 ? -1.244 -4.481 -0.862 1.00 97.31 130 LEU A O 1
ATOM 1054 N N . HIS A 1 131 ? -2.084 -2.523 -1.564 1.00 96.50 131 HIS A N 1
ATOM 1055 C CA . HIS A 1 131 ? -2.086 -2.830 -2.997 1.00 96.50 131 HIS A CA 1
ATOM 1056 C C . HIS A 1 131 ? -1.249 -1.794 -3.757 1.00 96.50 131 HIS A C 1
ATOM 1058 O O . HIS A 1 131 ? -1.633 -0.627 -3.863 1.00 96.50 131 HIS A O 1
ATOM 1064 N N . VAL A 1 132 ? -0.077 -2.196 -4.240 1.00 95.50 132 VAL A N 1
ATOM 1065 C CA . VAL A 1 132 ? 0.898 -1.309 -4.887 1.00 95.50 132 VAL A CA 1
ATOM 1066 C C . VAL A 1 132 ? 1.780 -2.114 -5.845 1.00 95.50 132 VAL A C 1
ATOM 1068 O O . VAL A 1 132 ? 1.896 -3.326 -5.697 1.00 95.50 132 VAL A O 1
ATOM 1071 N N . GLY A 1 133 ? 2.409 -1.439 -6.807 1.00 91.44 133 GLY A N 1
ATOM 1072 C CA . GLY A 1 133 ? 3.333 -2.034 -7.780 1.00 91.44 133 GLY A CA 1
ATOM 1073 C C . GLY A 1 133 ? 2.877 -1.858 -9.227 1.00 91.44 133 GLY A C 1
ATOM 1074 O O . GLY A 1 133 ? 3.718 -1.707 -10.105 1.00 91.44 133 GLY A O 1
ATOM 1075 N N . THR A 1 134 ? 1.567 -1.747 -9.483 1.00 91.31 134 THR A N 1
ATOM 1076 C CA . THR A 1 134 ? 0.984 -1.584 -10.832 1.00 91.31 134 THR A CA 1
ATOM 1077 C C . THR A 1 134 ? 1.593 -0.421 -11.624 1.00 91.31 134 THR A C 1
ATOM 1079 O O . THR A 1 134 ? 1.791 -0.525 -12.830 1.00 91.31 134 THR A O 1
ATOM 1082 N N . ASN A 1 135 ? 1.909 0.688 -10.943 1.00 93.69 135 ASN A N 1
ATOM 1083 C CA . ASN A 1 135 ? 2.506 1.887 -11.549 1.00 93.69 135 ASN A CA 1
ATOM 1084 C C . ASN A 1 135 ? 4.035 1.804 -11.710 1.00 93.69 135 ASN A C 1
ATOM 1086 O O . ASN A 1 135 ? 4.620 2.675 -12.346 1.00 93.69 135 ASN A O 1
ATOM 1090 N N . ASP A 1 136 ? 4.681 0.806 -11.107 1.00 94.06 136 ASP A N 1
ATOM 1091 C CA . ASP A 1 136 ? 6.135 0.624 -11.110 1.00 94.06 136 ASP A CA 1
ATOM 1092 C C . ASP A 1 136 ? 6.577 -0.437 -12.148 1.00 94.06 136 ASP A C 1
ATOM 1094 O O . ASP A 1 136 ? 7.716 -0.402 -12.607 1.00 94.06 136 ASP A O 1
ATOM 1098 N N . LEU A 1 137 ? 5.660 -1.317 -12.593 1.00 90.69 137 LEU A N 1
ATOM 1099 C CA . LEU A 1 137 ? 5.901 -2.408 -13.561 1.00 90.69 137 LEU A CA 1
ATOM 1100 C C . LEU A 1 137 ? 6.589 -1.984 -14.870 1.00 90.69 137 LEU A C 1
ATOM 1102 O O . LEU A 1 137 ? 7.360 -2.751 -15.432 1.00 90.69 137 LEU A O 1
ATOM 1106 N N . GLN A 1 138 ? 6.293 -0.788 -15.389 1.00 86.94 138 GLN A N 1
ATOM 1107 C CA . GLN A 1 138 ? 6.847 -0.315 -16.669 1.00 86.94 138 GLN A CA 1
ATOM 1108 C C . GLN A 1 138 ? 8.253 0.300 -16.546 1.00 86.94 138 GLN A C 1
ATOM 1110 O O . GLN A 1 138 ? 8.824 0.700 -17.557 1.00 86.94 138 GLN A O 1
ATOM 1115 N N . GLY A 1 139 ? 8.801 0.412 -15.331 1.00 86.81 139 GLY A N 1
ATOM 1116 C CA . GLY A 1 139 ? 10.075 1.092 -15.072 1.00 86.81 139 GLY A CA 1
ATOM 1117 C C . GLY A 1 139 ? 11.007 0.366 -14.104 1.00 86.81 139 GLY A C 1
ATOM 1118 O O . GLY A 1 139 ? 11.942 0.991 -13.611 1.00 86.81 139 GLY A O 1
ATOM 1119 N N . MET A 1 140 ? 10.741 -0.906 -13.794 1.00 91.88 140 MET A N 1
ATOM 1120 C CA . MET A 1 140 ? 11.551 -1.738 -12.898 1.00 91.88 140 MET A CA 1
ATOM 1121 C C . MET A 1 140 ? 11.574 -3.185 -13.387 1.00 91.88 140 MET A C 1
ATOM 1123 O O . MET A 1 140 ? 10.574 -3.696 -13.893 1.00 91.88 140 MET A O 1
ATOM 1127 N N . THR A 1 141 ? 12.695 -3.867 -13.180 1.00 93.69 141 THR A N 1
ATOM 1128 C CA . THR A 1 141 ? 12.771 -5.331 -13.269 1.00 93.69 141 THR A CA 1
ATOM 1129 C C . THR A 1 141 ? 12.010 -5.998 -12.107 1.00 93.69 141 THR A C 1
ATOM 1131 O O . THR A 1 141 ? 11.769 -5.353 -11.079 1.00 93.69 141 THR A O 1
ATOM 1134 N N . PRO A 1 142 ? 11.644 -7.293 -12.211 1.00 92.81 142 PRO A N 1
ATOM 1135 C CA . PRO A 1 142 ? 10.991 -8.018 -11.117 1.00 92.81 142 PRO A CA 1
ATOM 1136 C C . PRO A 1 142 ? 11.785 -7.997 -9.799 1.00 92.81 142 PRO A C 1
ATOM 1138 O O . PRO A 1 142 ? 11.194 -7.817 -8.735 1.00 92.81 142 PRO A O 1
ATOM 1141 N N . ASP A 1 143 ? 13.117 -8.101 -9.863 1.00 95.38 143 ASP A N 1
ATOM 1142 C CA . ASP A 1 143 ? 13.993 -8.105 -8.683 1.00 95.38 143 ASP A CA 1
ATOM 1143 C C . ASP A 1 143 ? 14.081 -6.725 -8.010 1.00 95.38 143 ASP A C 1
ATOM 1145 O O . ASP A 1 143 ? 14.048 -6.618 -6.779 1.00 95.38 143 ASP A O 1
ATOM 1149 N N . GLU A 1 144 ? 14.131 -5.642 -8.794 1.00 95.50 144 GLU A N 1
ATOM 1150 C CA . GLU A 1 144 ? 14.057 -4.267 -8.279 1.00 95.50 144 GLU A CA 1
ATOM 1151 C C . GLU A 1 144 ? 12.692 -3.981 -7.646 1.00 95.50 144 GLU A C 1
ATOM 1153 O O . GLU A 1 144 ? 12.619 -3.391 -6.563 1.00 95.50 144 GLU A O 1
ATOM 1158 N N . LEU A 1 145 ? 11.610 -4.434 -8.289 1.00 94.94 145 LEU A N 1
ATOM 1159 C CA . LEU A 1 145 ? 10.247 -4.319 -7.776 1.00 94.94 145 LEU A CA 1
ATOM 1160 C C . LEU A 1 145 ? 10.114 -5.047 -6.431 1.00 94.94 145 LEU A C 1
ATOM 1162 O O . LEU A 1 145 ? 9.676 -4.443 -5.449 1.00 94.94 145 LEU A O 1
ATOM 1166 N N . LEU A 1 146 ? 10.556 -6.307 -6.358 1.00 95.19 146 LEU A N 1
ATOM 1167 C CA . LEU A 1 146 ? 10.569 -7.108 -5.132 1.00 95.19 146 LEU A CA 1
ATOM 1168 C C . LEU A 1 146 ? 11.394 -6.430 -4.032 1.00 95.19 146 LEU A C 1
ATOM 1170 O O . LEU A 1 146 ? 10.910 -6.270 -2.911 1.00 95.19 146 LEU A O 1
ATOM 1174 N N . THR A 1 147 ? 12.593 -5.950 -4.364 1.00 96.38 147 THR A N 1
ATOM 1175 C CA . THR A 1 147 ? 13.470 -5.216 -3.441 1.00 96.38 147 THR A CA 1
ATOM 1176 C C . THR A 1 147 ? 12.790 -3.954 -2.894 1.00 96.38 147 THR A C 1
ATOM 1178 O O . THR A 1 147 ? 12.916 -3.630 -1.710 1.00 96.38 147 THR A O 1
ATOM 1181 N N . HIS A 1 148 ? 12.049 -3.218 -3.726 1.00 96.25 148 HIS A N 1
ATOM 1182 C CA . HIS A 1 148 ? 11.301 -2.038 -3.292 1.00 96.25 148 HIS A CA 1
ATOM 1183 C C . HIS A 1 148 ? 10.085 -2.390 -2.422 1.00 96.25 148 HIS A C 1
ATOM 1185 O O . HIS A 1 148 ? 9.839 -1.697 -1.431 1.00 96.25 148 HIS A O 1
ATOM 1191 N N . VAL A 1 149 ? 9.360 -3.471 -2.730 1.00 96.31 149 VAL A N 1
ATOM 1192 C CA . VAL A 1 149 ? 8.254 -3.972 -1.895 1.00 96.31 149 VAL A CA 1
ATOM 1193 C C . VAL A 1 149 ? 8.764 -4.447 -0.530 1.00 96.31 149 VAL A C 1
ATOM 1195 O O . VAL A 1 149 ? 8.189 -4.069 0.492 1.00 96.31 149 VAL A O 1
ATOM 1198 N N . GLN A 1 150 ? 9.873 -5.192 -0.485 1.00 96.25 150 GLN A N 1
ATOM 1199 C CA . GLN A 1 150 ? 10.523 -5.624 0.759 1.00 96.25 150 GLN A CA 1
ATOM 1200 C C . GLN A 1 150 ? 10.925 -4.423 1.625 1.00 96.25 150 GLN A C 1
ATOM 1202 O O . GLN A 1 150 ? 10.500 -4.330 2.777 1.00 96.25 150 GLN A O 1
ATOM 1207 N N . LYS A 1 151 ? 11.635 -3.439 1.053 1.00 97.00 151 LYS A N 1
ATOM 1208 C CA . LYS A 1 151 ? 12.020 -2.198 1.755 1.00 97.00 151 LYS A CA 1
ATOM 1209 C C . LYS A 1 151 ? 10.814 -1.418 2.293 1.00 97.00 151 LYS A C 1
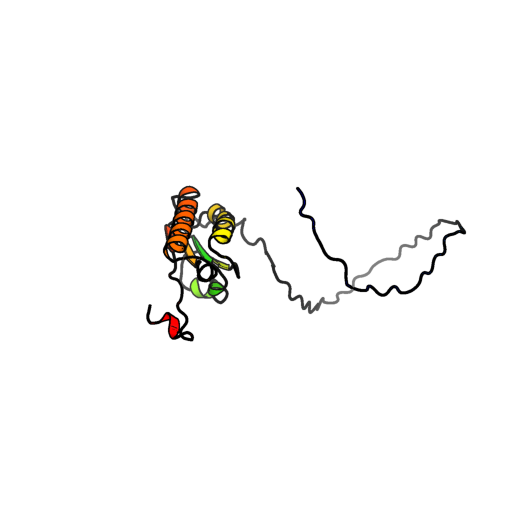ATOM 1211 O O . LYS A 1 151 ? 10.898 -0.839 3.378 1.00 97.00 151 LYS A O 1
ATOM 1216 N N . LEU A 1 152 ? 9.688 -1.401 1.572 1.00 97.00 152 LEU A N 1
ATOM 1217 C CA . LEU A 1 152 ? 8.444 -0.794 2.057 1.00 97.00 152 LEU A CA 1
ATOM 1218 C C . LEU A 1 152 ? 7.851 -1.581 3.237 1.00 97.00 152 LEU A C 1
ATOM 1220 O O . LEU A 1 152 ? 7.485 -0.973 4.244 1.00 97.00 152 LEU A O 1
ATOM 1224 N N . GLY A 1 153 ? 7.809 -2.913 3.151 1.00 96.62 153 GLY A N 1
ATOM 1225 C CA . GLY A 1 153 ? 7.359 -3.779 4.243 1.00 96.62 153 GLY A CA 1
ATOM 1226 C C . GLY A 1 153 ? 8.201 -3.612 5.508 1.00 96.62 153 GLY A C 1
ATOM 1227 O O . GLY A 1 153 ? 7.659 -3.341 6.578 1.00 96.62 153 GLY A O 1
ATOM 1228 N N . GLU A 1 154 ? 9.527 -3.648 5.381 1.00 96.44 154 GLU A N 1
ATOM 1229 C CA . GLU A 1 154 ? 10.451 -3.366 6.483 1.00 96.44 154 GLU A CA 1
ATOM 1230 C C . GLU A 1 154 ? 10.251 -1.969 7.081 1.00 96.44 154 GLU A C 1
ATOM 1232 O O . GLU A 1 154 ? 10.331 -1.802 8.296 1.00 96.44 154 GLU A O 1
ATOM 1237 N N . SER A 1 155 ? 10.020 -0.941 6.253 1.00 96.25 155 SER A N 1
ATOM 1238 C CA . SER A 1 155 ? 9.769 0.420 6.743 1.00 96.25 155 SER A CA 1
ATOM 1239 C C . SER A 1 155 ? 8.485 0.488 7.573 1.00 96.25 155 SER A C 1
ATOM 1241 O O . SER A 1 155 ? 8.474 1.129 8.620 1.00 96.25 155 SER A O 1
ATOM 1243 N N . ILE A 1 156 ? 7.429 -0.212 7.150 1.00 96.31 156 ILE A N 1
ATOM 1244 C CA . ILE A 1 156 ? 6.159 -0.305 7.882 1.00 96.31 156 ILE A CA 1
ATOM 1245 C C . ILE A 1 156 ? 6.352 -1.029 9.219 1.00 96.31 156 ILE A C 1
ATOM 1247 O O . ILE A 1 156 ? 5.976 -0.485 10.256 1.00 96.31 156 ILE A O 1
ATOM 1251 N N . THR A 1 157 ? 6.974 -2.211 9.215 1.00 93.62 157 THR A N 1
ATOM 1252 C CA . THR A 1 157 ? 7.207 -3.009 10.432 1.00 93.62 157 THR A CA 1
ATOM 1253 C C . THR A 1 157 ? 8.127 -2.287 11.421 1.00 93.62 157 THR A C 1
ATOM 1255 O O . THR A 1 157 ? 7.917 -2.356 12.628 1.00 93.62 157 THR A O 1
ATOM 1258 N N . ARG A 1 158 ? 9.115 -1.531 10.929 1.00 94.06 158 ARG A N 1
ATOM 1259 C CA . ARG A 1 158 ? 10.001 -0.689 11.751 1.00 94.06 158 ARG A CA 1
ATOM 1260 C C . ARG A 1 158 ? 9.290 0.530 12.344 1.00 94.06 158 ARG A C 1
ATOM 1262 O O . ARG A 1 158 ? 9.599 0.907 13.468 1.00 94.06 158 ARG A O 1
ATOM 1269 N N . GLU A 1 159 ? 8.351 1.141 11.621 1.00 91.62 159 GLU A N 1
ATOM 1270 C CA . GLU A 1 159 ? 7.535 2.247 12.147 1.00 91.62 159 GLU A CA 1
ATOM 1271 C C . GLU A 1 159 ? 6.450 1.767 13.128 1.00 91.62 159 GLU A C 1
ATOM 1273 O O . GLU A 1 159 ? 6.107 2.502 14.055 1.00 91.62 159 GLU A O 1
ATOM 1278 N N . ASN A 1 160 ? 5.907 0.554 12.961 1.00 88.88 160 ASN A N 1
ATOM 1279 C CA . ASN A 1 160 ? 4.971 -0.052 13.912 1.00 88.88 160 ASN A CA 1
ATOM 1280 C C . ASN A 1 160 ? 4.937 -1.592 13.803 1.00 88.88 160 ASN A C 1
ATOM 1282 O O . ASN A 1 160 ? 4.176 -2.158 13.017 1.00 88.88 160 ASN A O 1
ATOM 1286 N N . GLY A 1 161 ? 5.718 -2.271 14.649 1.00 84.50 161 GLY A N 1
ATOM 1287 C CA . GLY A 1 161 ? 5.867 -3.735 14.634 1.00 84.50 161 GLY A CA 1
ATOM 1288 C C . GLY A 1 161 ? 4.650 -4.537 15.115 1.00 84.50 161 GLY A C 1
ATOM 1289 O O . GLY A 1 161 ? 4.651 -5.757 14.998 1.00 84.50 161 GLY A O 1
ATOM 1290 N N . ASN A 1 162 ? 3.606 -3.876 15.627 1.00 89.81 162 ASN A N 1
ATOM 1291 C CA . ASN A 1 162 ? 2.383 -4.526 16.116 1.00 89.81 162 ASN A CA 1
ATOM 1292 C C . ASN A 1 162 ? 1.270 -4.599 15.050 1.00 89.81 162 ASN A C 1
ATOM 1294 O O . ASN A 1 162 ? 0.134 -4.954 15.371 1.00 89.81 162 ASN A O 1
ATOM 1298 N N . ILE A 1 163 ? 1.563 -4.220 13.800 1.00 93.88 163 ILE A N 1
ATOM 1299 C CA . ILE A 1 163 ? 0.614 -4.262 12.683 1.00 93.88 163 ILE A CA 1
ATOM 1300 C C . ILE A 1 163 ? 0.816 -5.545 11.882 1.00 93.88 163 ILE A C 1
ATOM 1302 O O . ILE A 1 163 ? 1.911 -5.830 11.407 1.00 93.88 163 ILE A O 1
ATOM 1306 N N . GLU A 1 164 ? -0.272 -6.263 11.628 1.00 95.75 164 GLU A N 1
ATOM 1307 C CA . GLU A 1 164 ? -0.290 -7.315 10.618 1.00 95.75 164 GLU A CA 1
ATOM 1308 C C . GLU A 1 164 ? -0.322 -6.683 9.217 1.00 95.75 164 GLU A C 1
ATOM 1310 O O . GLU A 1 164 ? -1.343 -6.135 8.784 1.00 95.75 164 GLU A O 1
ATOM 1315 N N . LEU A 1 165 ? 0.815 -6.717 8.521 1.00 96.69 165 LEU A N 1
ATOM 1316 C CA . LEU A 1 165 ? 0.939 -6.263 7.139 1.00 96.69 165 LEU A CA 1
ATOM 1317 C C . LEU A 1 165 ? 0.531 -7.383 6.175 1.00 96.69 165 LEU A C 1
ATOM 1319 O O . LEU A 1 165 ? 1.092 -8.474 6.201 1.00 96.69 165 LEU A O 1
ATOM 1323 N N . VAL A 1 166 ? -0.409 -7.078 5.284 1.00 97.00 166 VAL A N 1
ATOM 1324 C CA . VAL A 1 166 ? -0.856 -7.951 4.195 1.00 97.00 166 VAL A CA 1
ATOM 1325 C C . VAL A 1 166 ? -0.576 -7.245 2.875 1.00 97.00 166 VAL A C 1
ATOM 1327 O O . VAL A 1 166 ? -1.055 -6.134 2.644 1.00 97.00 166 VAL A O 1
ATOM 1330 N N . LEU A 1 167 ? 0.180 -7.893 1.994 1.00 96.12 167 LEU A N 1
ATOM 1331 C CA . LEU A 1 167 ? 0.403 -7.422 0.631 1.00 96.12 167 LEU A CA 1
ATOM 1332 C C . LEU A 1 167 ? -0.623 -8.084 -0.293 1.00 96.12 167 LEU A C 1
ATOM 1334 O O . LEU A 1 167 ? -0.756 -9.304 -0.307 1.00 96.12 167 LEU A O 1
ATOM 1338 N N . SER A 1 168 ? -1.368 -7.273 -1.039 1.00 95.38 168 SER A N 1
ATOM 1339 C CA . SER A 1 168 ? -2.200 -7.744 -2.142 1.00 95.38 168 SER A CA 1
ATOM 1340 C C . SER A 1 168 ? -1.314 -8.072 -3.331 1.00 95.38 168 SER A C 1
ATOM 1342 O O . SER A 1 168 ? -0.447 -7.278 -3.694 1.00 95.38 168 SER A O 1
ATOM 1344 N N . GLU A 1 169 ? -1.621 -9.180 -3.994 1.00 92.38 169 GLU A N 1
ATOM 1345 C CA . GLU A 1 169 ? -1.104 -9.490 -5.323 1.00 92.38 169 GLU A CA 1
ATOM 1346 C C . GLU A 1 169 ? -1.467 -8.382 -6.332 1.00 92.38 169 GLU A C 1
ATOM 1348 O O . GLU A 1 169 ? -2.475 -7.675 -6.169 1.00 92.38 169 GLU A O 1
ATOM 1353 N N . ILE A 1 170 ? -0.629 -8.226 -7.359 1.00 91.06 170 ILE A N 1
ATOM 1354 C CA . ILE A 1 170 ? -0.883 -7.349 -8.505 1.00 91.06 170 ILE A CA 1
ATOM 1355 C C . ILE A 1 170 ? -1.928 -8.023 -9.397 1.00 91.06 170 ILE A C 1
ATOM 1357 O O . ILE A 1 170 ? -1.809 -9.194 -9.737 1.00 91.06 170 ILE A O 1
ATOM 1361 N N . ILE A 1 171 ? -2.959 -7.279 -9.792 1.00 88.50 171 ILE A N 1
ATOM 1362 C CA . ILE A 1 171 ? -4.048 -7.818 -10.612 1.00 88.50 171 ILE A CA 1
ATOM 1363 C C . ILE A 1 171 ? -3.606 -7.842 -12.079 1.00 88.50 171 ILE A C 1
ATOM 1365 O O . ILE A 1 171 ? -3.337 -6.791 -12.666 1.00 88.50 171 ILE A O 1
ATOM 1369 N N . THR A 1 172 ? -3.566 -9.032 -12.678 1.00 83.00 172 THR A N 1
ATOM 1370 C CA . THR A 1 172 ? -3.304 -9.207 -14.110 1.00 83.00 172 THR A CA 1
ATOM 1371 C C . THR A 1 172 ? -4.470 -8.696 -14.958 1.00 83.00 172 THR A C 1
ATOM 1373 O O . THR A 1 172 ? -5.636 -8.686 -14.552 1.00 83.00 172 THR A O 1
ATOM 1376 N N . ARG A 1 173 ? -4.150 -8.225 -16.164 1.00 80.75 173 ARG A N 1
ATOM 1377 C CA . ARG A 1 173 ? -5.117 -7.672 -17.114 1.00 80.75 173 ARG A CA 1
ATOM 1378 C C . ARG A 1 173 ? -5.527 -8.726 -18.137 1.00 80.75 173 ARG A C 1
ATOM 1380 O O . ARG A 1 173 ? -4.690 -9.227 -18.873 1.00 80.75 173 ARG A O 1
ATOM 1387 N N . ASN A 1 174 ? -6.826 -9.004 -18.232 1.00 79.25 174 ASN A N 1
ATOM 1388 C CA .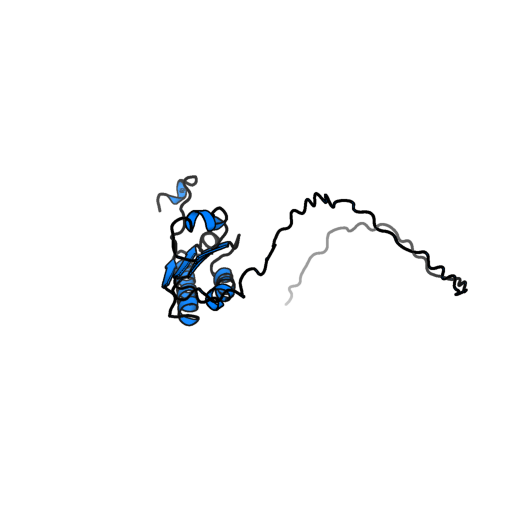 ASN A 1 174 ? -7.371 -9.972 -19.193 1.00 79.25 174 ASN A CA 1
ATOM 1389 C C . ASN A 1 174 ? -7.389 -9.462 -20.653 1.00 79.25 174 ASN A C 1
ATOM 1391 O O . ASN A 1 174 ? -7.658 -10.233 -21.570 1.00 79.25 174 ASN A O 1
ATOM 1395 N N . ASP A 1 175 ? -7.153 -8.166 -20.887 1.00 74.38 175 ASP A N 1
ATOM 1396 C CA . ASP A 1 175 ? -7.114 -7.583 -22.232 1.00 74.38 175 ASP A CA 1
ATOM 1397 C C . ASP A 1 175 ? -5.729 -7.643 -22.898 1.00 74.38 175 ASP A C 1
ATOM 1399 O O . ASP A 1 175 ? -5.631 -7.385 -24.097 1.00 74.38 175 ASP A O 1
ATOM 1403 N N . ASP A 1 176 ? -4.683 -8.054 -22.172 1.00 60.03 176 ASP A N 1
ATOM 1404 C CA . ASP A 1 176 ? -3.326 -8.191 -22.705 1.00 60.03 176 ASP A CA 1
ATOM 1405 C C . ASP A 1 176 ? -2.852 -9.652 -22.700 1.00 60.03 176 ASP A C 1
ATOM 1407 O O . ASP A 1 176 ? -2.224 -10.145 -21.761 1.00 60.03 176 ASP A O 1
ATOM 1411 N N . LYS A 1 177 ? -3.135 -10.351 -23.804 1.00 60.78 177 LYS A N 1
ATOM 1412 C CA . LYS A 1 177 ? -2.712 -11.745 -24.012 1.00 60.78 177 LYS A CA 1
ATOM 1413 C C . LYS A 1 177 ? -1.189 -11.927 -24.015 1.00 60.78 177 LYS A C 1
ATOM 1415 O O . LYS A 1 177 ? -0.735 -13.052 -23.876 1.00 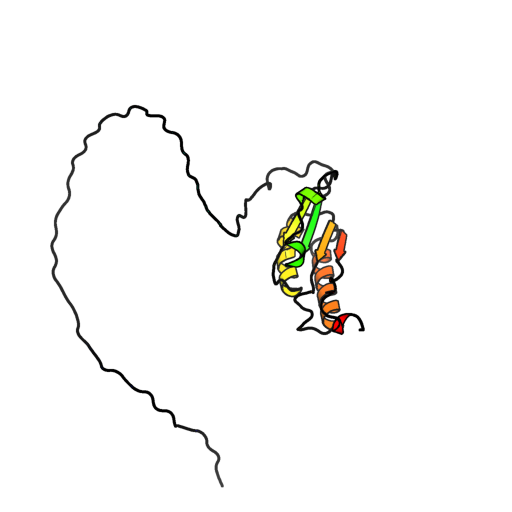60.78 177 LYS A O 1
ATOM 1420 N N . THR A 1 178 ? -0.398 -10.859 -24.153 1.00 59.34 178 THR A N 1
ATOM 1421 C CA . THR A 1 178 ? 1.075 -10.952 -24.147 1.00 59.34 178 THR A CA 1
ATOM 1422 C C . THR A 1 178 ? 1.673 -11.052 -22.738 1.00 59.34 178 THR A C 1
ATOM 1424 O O . THR A 1 178 ? 2.861 -11.342 -22.595 1.00 59.34 178 THR A O 1
ATOM 1427 N N . LEU A 1 179 ? 0.848 -10.843 -21.703 1.00 54.84 179 LEU A N 1
ATOM 1428 C CA . LEU A 1 179 ? 1.214 -10.937 -20.286 1.00 54.84 179 LEU A CA 1
ATOM 1429 C C . LEU A 1 179 ? 0.667 -12.199 -19.594 1.00 54.84 179 LEU A C 1
ATOM 1431 O O . LEU A 1 179 ? 0.905 -12.376 -18.404 1.00 54.84 179 LEU A O 1
ATOM 1435 N N . ALA A 1 180 ? -0.069 -13.056 -20.309 1.00 55.22 180 ALA A N 1
ATOM 1436 C CA . ALA A 1 180 ? -0.626 -14.300 -19.765 1.00 55.22 180 ALA A CA 1
ATOM 1437 C C . ALA A 1 180 ? 0.356 -15.492 -19.817 1.00 55.22 180 ALA A C 1
ATOM 1439 O O . ALA A 1 180 ? 0.199 -16.432 -19.044 1.00 55.22 180 ALA A O 1
ATOM 1440 N N . ASP A 1 181 ? 1.361 -15.428 -20.699 1.00 51.72 181 ASP A N 1
ATOM 1441 C CA . ASP A 1 181 ? 2.270 -16.535 -21.041 1.00 51.72 181 ASP A CA 1
ATOM 1442 C C . ASP A 1 181 ? 3.741 -16.259 -20.628 1.00 51.72 181 ASP A C 1
ATOM 1444 O O . ASP A 1 181 ? 4.673 -16.573 -21.376 1.00 51.72 181 ASP A O 1
ATOM 1448 N N . LYS A 1 182 ? 3.974 -15.619 -19.470 1.00 44.19 182 LYS A N 1
ATOM 1449 C CA . LYS A 1 182 ? 5.317 -15.337 -18.915 1.00 44.19 182 LYS A CA 1
ATOM 1450 C C . LYS A 1 182 ? 5.443 -15.720 -17.445 1.00 44.19 182 LYS A C 1
ATOM 1452 O O . LYS A 1 182 ? 4.516 -15.376 -16.684 1.00 44.19 182 LYS A O 1
#

Nearest PDB structures (foldseek):
  2hsj-assembly1_D  TM=7.110E-01  e=5.760E-05  Streptococcus pneumoniae TIGR4
  3dt9-assembly1_A  TM=8.027E-01  e=2.743E-04  Bos taurus
  9fo7-assembly1_U  TM=5.387E-01  e=1.191E-02  Escherichia coli
  9fp2-assembly1_E  TM=5.312E-01  e=1.448E-02  Escherichia coli
  8db3-assembly1_A-2  TM=5.309E-01  e=4.667E-02  Cereibacter sphaeroides

Radius of gyration: 31.26 Å; Cα contacts (8 Å, |Δi|>4): 161; chains: 1; bounding box: 89×82×63 Å

Organism: Paramuricea clavata (NCBI:txid317549)

pLDDT: mean 70.93, std 26.49, range [29.11, 97.75]

Solvent-accessible surface area (backbone atoms only — not comparable to full-atom values): 12455 Å² total; per-residue (Å²): 135,86,78,88,88,84,84,89,89,90,84,89,82,88,83,83,85,87,84,89,88,83,89,90,90,87,88,88,87,89,81,90,83,88,83,91,78,93,78,81,87,78,93,79,91,79,84,88,77,81,82,77,85,73,93,64,80,85,77,80,70,89,75,68,90,78,64,73,73,59,91,86,54,50,31,38,36,38,41,28,17,54,86,47,68,81,63,54,44,70,68,68,36,59,97,49,81,48,51,60,44,69,47,62,40,67,85,35,25,58,78,55,43,64,61,66,45,50,82,48,57,80,64,64,36,46,31,39,40,37,36,60,40,82,69,36,60,90,79,47,55,72,68,56,46,50,52,49,52,49,53,45,51,54,51,47,41,71,74,44,73,81,41,50,75,40,78,49,79,77,84,82,62,91,89,43,75,88,69,74,82,115

Mean predicted aligned error: 18.1 Å

Secondary structure (DSSP, 8-state):
-------------PPPP---------------------------------------S-------SSS-PPTT--EEEEEESGGGGG--HHHHTTT-SSEEEEEE-TT--HHHHHHHSHHHHTT--SEEEEE--TTTTTSS-HHHHHHHHHHHHHHHHHH-TTSEEEEPPPPPPTT-GGGS--

Foldseek 3Di:
DDDDDDDDDDDDDDDDDDDDDDDDDDDDDDDDDDDDDDDDDDDDDDDDPPPPPDPDDDPPPPPDPPDDPPVPAAEEEEEEEPVCVPPDQVVVCVPHSHHYHYDYHHLDALVNVLVVCVVVVVVPHQEYEYEHDPNCVVPDDPVRSVVSVVVSVVSSCVSPVNYHYHYDDHDDDPVDPVPPPD